Protein AF-A0A0U1LX55-F1 (afdb_monomer_lite)

Foldseek 3Di:
DDPPPPLVVQLLQFFDWKKKKAFADDDDPDDPDDDPDDDAAAEAEFFDQLACQVDDLVAAAADPVRRSRDGAQDFWSSRPHDAGAQEPDCVLPVPPRYYRVVSVVVCVVRPVVCDPSGNDDSNRYMYMHRHDRCRLVSCCVPPPDDDDPVVSSVSSVVSNVVVRVVVVVVQVVVCVVRVSMDMFMGRRVVVVVVCQVPVVVLQEPHNRDEDCRLDHHQHPDSNHGRNSSVVVSVVVCVVRCVVVPD

Structure (mmCIF, N/CA/C/O backbone):
data_AF-A0A0U1LX55-F1
#
_entry.id   AF-A0A0U1LX55-F1
#
loop_
_atom_site.group_PDB
_atom_site.id
_atom_site.type_symbol
_atom_site.label_atom_id
_atom_site.label_alt_id
_atom_site.label_comp_id
_atom_site.label_asym_id
_atom_site.label_entity_id
_atom_site.label_seq_id
_atom_site.pdbx_PDB_ins_code
_atom_site.Cartn_x
_atom_site.Cartn_y
_atom_site.Cartn_z
_atom_site.occupancy
_atom_site.B_iso_or_equiv
_atom_site.auth_seq_id
_atom_site.auth_comp_id
_atom_site.auth_asym_id
_atom_site.auth_atom_id
_atom_site.pdbx_PDB_model_num
ATOM 1 N N . MET A 1 1 ? 27.555 9.678 -21.414 1.00 31.17 1 MET A N 1
ATOM 2 C CA . MET A 1 1 ? 26.548 9.451 -20.356 1.00 31.17 1 MET A CA 1
ATOM 3 C C . MET A 1 1 ? 25.188 9.852 -20.904 1.00 31.17 1 MET A C 1
ATOM 5 O O . MET A 1 1 ? 25.007 11.011 -21.240 1.00 31.17 1 MET A O 1
ATOM 9 N N . SER A 1 2 ? 24.295 8.885 -21.116 1.00 25.95 2 SER A N 1
ATOM 10 C CA . SER A 1 2 ? 22.974 9.080 -21.727 1.00 25.95 2 SER A CA 1
ATOM 11 C C . SER A 1 2 ? 21.904 8.857 -20.662 1.00 25.95 2 SER A C 1
ATOM 13 O O . SER A 1 2 ? 21.930 7.836 -19.982 1.00 25.95 2 SER A O 1
ATOM 15 N N . TYR A 1 3 ? 20.953 9.784 -20.549 1.00 25.69 3 TYR A N 1
ATOM 16 C CA . TYR A 1 3 ? 19.801 9.765 -19.633 1.00 25.69 3 TYR A CA 1
ATOM 17 C C . TYR A 1 3 ? 18.859 8.547 -19.792 1.00 25.69 3 TYR A C 1
ATOM 19 O O . TYR A 1 3 ? 17.853 8.449 -19.099 1.00 25.69 3 TYR A O 1
ATOM 27 N N . ARG A 1 4 ? 19.172 7.599 -20.688 1.00 29.08 4 ARG A N 1
ATOM 28 C CA . ARG A 1 4 ? 18.386 6.379 -20.928 1.00 29.08 4 ARG A CA 1
ATOM 29 C C . ARG A 1 4 ? 18.658 5.245 -19.930 1.00 29.08 4 ARG A C 1
ATOM 31 O O . ARG A 1 4 ? 17.875 4.308 -19.891 1.00 29.08 4 ARG A O 1
ATOM 38 N N . SER A 1 5 ? 19.717 5.322 -19.122 1.00 30.78 5 SER A N 1
ATOM 39 C CA . SER A 1 5 ? 20.137 4.214 -18.241 1.00 30.78 5 SER A CA 1
ATOM 40 C C . SER A 1 5 ? 19.597 4.284 -16.808 1.00 30.78 5 SER A C 1
ATOM 42 O O . SER A 1 5 ? 19.664 3.293 -16.093 1.00 30.78 5 SER A O 1
ATOM 44 N N . ALA A 1 6 ? 19.081 5.437 -16.369 1.00 32.88 6 ALA A N 1
ATOM 45 C CA . ALA A 1 6 ? 18.647 5.628 -14.981 1.00 32.88 6 ALA A CA 1
ATOM 46 C C . ALA A 1 6 ? 17.200 5.164 -14.730 1.00 32.88 6 ALA A C 1
ATOM 48 O O . ALA A 1 6 ? 16.884 4.699 -13.643 1.00 32.88 6 ALA A O 1
ATOM 49 N N . VAL A 1 7 ? 16.329 5.235 -15.744 1.00 36.06 7 VAL A N 1
ATOM 50 C CA . VAL A 1 7 ? 14.894 4.918 -15.598 1.00 36.06 7 VAL A CA 1
ATOM 51 C C . VAL A 1 7 ? 14.636 3.400 -15.555 1.00 36.06 7 VAL A C 1
ATOM 53 O O . VAL A 1 7 ? 13.671 2.957 -14.942 1.00 36.06 7 VAL A O 1
ATOM 56 N N . SER A 1 8 ? 15.531 2.582 -16.122 1.00 38.59 8 SER A N 1
ATOM 57 C CA . SER A 1 8 ? 15.384 1.114 -16.157 1.00 38.59 8 SER A CA 1
ATOM 58 C C . SER A 1 8 ? 15.735 0.386 -14.858 1.00 38.59 8 SER A C 1
ATOM 60 O O . SER A 1 8 ? 15.462 -0.805 -14.761 1.00 38.59 8 SER A O 1
ATOM 62 N N . TYR A 1 9 ? 16.309 1.065 -13.864 1.00 31.89 9 TYR A N 1
ATOM 63 C CA . TYR A 1 9 ? 16.533 0.472 -12.542 1.00 31.89 9 TYR A CA 1
ATOM 64 C C . TYR A 1 9 ? 15.389 0.757 -11.576 1.00 31.89 9 TYR A C 1
ATOM 66 O O . TYR A 1 9 ? 14.989 -0.122 -10.825 1.00 31.89 9 TYR A O 1
ATOM 74 N N . THR A 1 10 ? 14.849 1.973 -11.610 1.00 35.84 10 THR A N 1
ATOM 75 C CA . THR A 1 10 ? 13.828 2.421 -10.660 1.00 35.84 10 THR A CA 1
ATOM 76 C C . THR A 1 10 ? 12.463 1.795 -10.954 1.00 35.84 10 THR A C 1
ATOM 78 O O . THR A 1 10 ? 11.746 1.436 -10.032 1.00 35.84 10 THR A O 1
ATOM 81 N N . ALA A 1 11 ? 12.134 1.561 -12.230 1.00 30.44 11 ALA A N 1
ATOM 82 C CA . ALA A 1 11 ? 10.873 0.925 -12.620 1.00 30.44 11 ALA A CA 1
ATOM 83 C C . ALA A 1 11 ? 10.818 -0.590 -12.336 1.00 30.44 11 ALA A C 1
ATOM 85 O O . ALA A 1 11 ? 9.725 -1.141 -12.291 1.00 30.44 11 ALA A O 1
ATOM 86 N N . LEU A 1 12 ? 11.958 -1.271 -12.142 1.00 29.17 12 LEU A N 1
ATOM 87 C CA . LEU A 1 12 ? 11.982 -2.690 -11.749 1.00 29.17 12 LEU A CA 1
ATOM 88 C C . LEU A 1 12 ? 11.907 -2.881 -10.219 1.00 29.17 12 LEU A C 1
ATOM 90 O O . LEU A 1 12 ? 11.775 -4.014 -9.764 1.00 29.17 12 LEU A O 1
ATOM 94 N N . ALA A 1 13 ? 12.019 -1.794 -9.442 1.00 31.34 13 ALA A N 1
ATOM 95 C CA . ALA A 1 13 ? 12.404 -1.839 -8.031 1.00 31.34 13 ALA A CA 1
ATOM 96 C C . ALA A 1 13 ? 11.261 -1.693 -7.005 1.00 31.34 13 ALA A C 1
ATOM 98 O O . ALA A 1 13 ? 11.529 -1.522 -5.821 1.00 31.34 13 ALA A O 1
ATOM 99 N N . VAL A 1 14 ? 9.990 -1.684 -7.430 1.00 37.88 14 VAL A N 1
ATOM 100 C CA . VAL A 1 14 ? 8.933 -1.016 -6.642 1.00 37.88 14 VAL A CA 1
ATOM 101 C C . VAL A 1 14 ? 7.642 -1.824 -6.554 1.00 37.88 14 VAL A C 1
ATOM 103 O O . VAL A 1 14 ? 6.590 -1.269 -6.810 1.00 37.88 14 VAL A O 1
ATOM 106 N N . PHE A 1 15 ? 7.623 -3.113 -6.203 1.00 44.28 15 PHE A N 1
ATOM 107 C CA . PHE A 1 15 ? 6.329 -3.828 -6.196 1.00 44.28 15 PHE A CA 1
ATOM 108 C C . PHE A 1 15 ? 6.191 -4.831 -5.048 1.00 44.28 15 PHE A C 1
ATOM 110 O O . PHE A 1 15 ? 6.780 -5.909 -5.090 1.00 44.28 15 PHE A O 1
ATOM 117 N N . VAL A 1 16 ? 5.365 -4.500 -4.044 1.00 43.91 16 VAL A N 1
ATOM 118 C CA . VAL A 1 16 ? 4.982 -5.436 -2.974 1.00 43.91 16 VAL A CA 1
ATOM 119 C C . VAL A 1 16 ? 3.502 -5.353 -2.602 1.00 43.91 16 VAL A C 1
ATOM 121 O O . VAL A 1 16 ? 2.879 -4.288 -2.656 1.00 43.91 16 VAL A O 1
ATOM 124 N N . ALA A 1 17 ? 2.967 -6.536 -2.278 1.00 43.34 17 ALA A N 1
ATOM 125 C CA . ALA A 1 17 ? 1.587 -6.853 -1.943 1.00 43.34 17 ALA A CA 1
ATOM 126 C C . ALA A 1 17 ? 1.057 -6.116 -0.701 1.00 43.34 17 ALA A C 1
ATOM 128 O O . ALA A 1 17 ? 1.791 -5.796 0.234 1.00 43.34 17 ALA A O 1
ATOM 129 N N . SER A 1 18 ? -0.257 -5.912 -0.682 1.00 47.19 18 SER A N 1
ATOM 130 C CA . SER A 1 18 ? -0.963 -5.198 0.384 1.00 47.19 18 SER A CA 1
ATOM 131 C C . SER A 1 18 ? -1.797 -6.176 1.202 1.00 47.19 18 SER A C 1
ATOM 133 O O . SER A 1 18 ? -2.485 -7.032 0.639 1.00 47.19 18 SER A O 1
ATOM 135 N N . ILE A 1 19 ? -1.778 -6.045 2.528 1.00 42.53 19 ILE A N 1
ATOM 136 C CA . ILE A 1 19 ? -2.615 -6.840 3.436 1.00 42.53 19 ILE A CA 1
ATOM 137 C C . ILE A 1 19 ? -3.804 -5.997 3.879 1.00 42.53 19 ILE A C 1
ATOM 139 O O . ILE A 1 19 ? -3.639 -4.852 4.293 1.00 42.53 19 ILE A O 1
ATOM 143 N N . LEU A 1 20 ? -4.998 -6.578 3.857 1.00 43.38 20 LEU A N 1
ATOM 144 C CA . LEU A 1 20 ? -6.215 -5.970 4.379 1.00 43.38 20 LEU A CA 1
ATOM 145 C C . LEU A 1 20 ? -6.818 -6.860 5.469 1.00 43.38 20 LEU A C 1
ATOM 147 O O . LEU A 1 20 ? -6.968 -8.068 5.285 1.00 43.38 20 LEU A O 1
ATOM 151 N N . LEU A 1 21 ? -7.160 -6.256 6.606 1.00 39.84 21 LEU A N 1
ATOM 152 C CA . LEU A 1 21 ? -7.744 -6.905 7.777 1.00 39.84 21 LEU A CA 1
ATOM 153 C C . LEU A 1 21 ? -9.142 -6.333 8.054 1.00 39.84 21 LEU A C 1
ATOM 155 O O . LEU A 1 21 ? -9.323 -5.117 8.143 1.00 39.84 21 LEU A O 1
ATOM 159 N N . TRP A 1 22 ? -10.113 -7.210 8.279 1.00 37.88 22 TRP A N 1
ATOM 160 C CA . TRP A 1 22 ? -11.436 -6.900 8.827 1.00 37.88 22 TRP A CA 1
ATOM 161 C C . TRP A 1 22 ? -11.686 -7.791 10.042 1.00 37.88 22 TRP A C 1
ATOM 163 O O . TRP A 1 22 ? -11.386 -8.977 9.996 1.00 37.88 22 TRP A O 1
ATOM 173 N N . ILE A 1 23 ? -12.203 -7.257 11.147 1.00 44.12 23 ILE A N 1
ATOM 174 C CA . ILE A 1 23 ? -12.325 -7.997 12.416 1.00 44.12 23 ILE A CA 1
ATOM 175 C C . ILE A 1 23 ? -13.801 -8.382 12.617 1.00 44.12 23 ILE A C 1
ATOM 177 O O . ILE A 1 23 ? -14.681 -7.548 12.458 1.00 44.12 23 ILE A O 1
ATOM 181 N N . ARG A 1 24 ? -14.128 -9.638 12.943 1.00 47.56 24 ARG A N 1
ATOM 182 C CA . ARG A 1 24 ? -15.517 -10.110 13.107 1.00 47.56 24 ARG A CA 1
ATOM 183 C C . ARG A 1 24 ? -15.715 -10.833 14.441 1.00 47.56 24 ARG A C 1
ATOM 185 O O . ARG A 1 24 ? -15.001 -11.775 14.756 1.00 47.56 24 ARG A O 1
ATOM 192 N N . ASN A 1 25 ? -16.745 -10.446 15.198 1.00 50.81 25 ASN A N 1
ATOM 193 C CA . ASN A 1 25 ? -17.126 -11.123 16.441 1.00 50.81 25 ASN A CA 1
ATOM 194 C C . ASN A 1 25 ? -18.110 -12.297 16.235 1.00 50.81 25 ASN A C 1
ATOM 196 O O . ASN A 1 25 ? -18.875 -12.347 15.274 1.00 50.81 25 ASN A O 1
ATOM 200 N N . TYR A 1 26 ? -18.034 -13.218 17.199 1.00 36.84 26 TYR A N 1
ATOM 201 C CA . TYR A 1 26 ? -18.515 -14.603 17.311 1.00 36.84 26 TYR A CA 1
ATOM 202 C C . TYR A 1 26 ? -19.931 -15.009 16.844 1.00 36.84 26 TYR A C 1
ATOM 204 O O . TYR A 1 26 ? -20.897 -14.250 16.840 1.00 36.84 26 TYR A O 1
ATOM 212 N N . SER A 1 27 ? -20.024 -16.318 16.571 1.00 43.88 27 SER A N 1
ATOM 213 C CA . SER A 1 27 ? -21.195 -17.137 16.244 1.00 43.88 27 SER A CA 1
ATOM 214 C C . SER A 1 27 ? -22.383 -16.972 17.205 1.00 43.88 27 SER A C 1
ATOM 216 O O . SER A 1 27 ? -22.317 -17.369 18.368 1.00 43.88 27 SER A O 1
ATOM 218 N N . LEU A 1 28 ? -23.518 -16.513 16.673 1.00 42.12 28 LEU A N 1
ATOM 219 C CA . LEU A 1 28 ? -24.852 -16.705 17.252 1.00 42.12 28 LEU A CA 1
ATOM 220 C C . LEU A 1 28 ? -25.681 -17.628 16.340 1.00 42.12 28 LEU A C 1
ATOM 222 O O . LEU A 1 28 ? -25.461 -17.635 15.125 1.00 42.12 28 LEU A O 1
ATOM 226 N N . PRO A 1 29 ? -26.616 -18.427 16.893 1.00 42.28 29 PRO A N 1
ATOM 227 C CA . PRO A 1 29 ? -27.458 -19.314 16.097 1.00 42.28 29 PRO A CA 1
ATOM 228 C C . PRO A 1 29 ? -28.293 -18.489 15.115 1.00 42.28 29 PRO A C 1
ATOM 230 O O . PRO A 1 29 ? -28.717 -17.382 15.442 1.00 42.28 29 PRO A O 1
ATOM 233 N N . ALA A 1 30 ? -28.482 -19.041 13.914 1.00 46.69 30 ALA A N 1
ATOM 234 C CA . ALA A 1 30 ? -29.044 -18.398 12.729 1.00 46.69 30 ALA A CA 1
ATOM 235 C C . ALA A 1 30 ? -30.197 -17.421 13.029 1.00 46.69 30 ALA A C 1
ATOM 237 O O . ALA A 1 30 ? -31.368 -17.793 13.079 1.00 46.69 30 ALA A O 1
ATOM 238 N N . LEU A 1 31 ? -29.848 -16.145 13.166 1.00 36.16 31 LEU A N 1
ATOM 239 C CA . LEU A 1 31 ? -30.757 -15.028 13.000 1.00 36.16 31 LEU A CA 1
ATOM 240 C C . LEU A 1 31 ? -30.471 -14.449 11.620 1.00 36.16 31 LEU A C 1
ATOM 242 O O . LEU A 1 31 ? -29.332 -14.130 11.285 1.00 36.16 31 LEU A O 1
ATOM 246 N N . SER A 1 32 ? -31.518 -14.355 10.807 1.00 45.44 32 SER A N 1
ATOM 247 C CA . SER A 1 32 ? -31.512 -13.621 9.547 1.00 45.44 32 SER A CA 1
ATOM 248 C C . SER A 1 32 ? -31.181 -12.154 9.835 1.00 45.44 32 SER A C 1
ATOM 250 O O . SER A 1 32 ? -32.073 -11.354 10.116 1.00 45.44 32 SER A O 1
ATOM 252 N N . ILE A 1 33 ? -29.897 -11.801 9.784 1.00 38.22 33 ILE A N 1
ATOM 253 C CA . ILE A 1 33 ? -29.440 -10.416 9.856 1.00 38.22 33 ILE A CA 1
ATOM 254 C C . ILE A 1 33 ? -29.544 -9.850 8.441 1.00 38.22 33 ILE A C 1
ATOM 256 O O . ILE A 1 33 ? -28.731 -10.148 7.567 1.00 38.22 33 ILE A O 1
ATOM 260 N N . SER A 1 34 ? -30.572 -9.036 8.208 1.00 39.75 34 SER A N 1
ATOM 261 C CA . SER A 1 34 ? -30.583 -8.107 7.081 1.00 39.75 34 SER A CA 1
ATOM 262 C C . SER A 1 34 ? -29.312 -7.256 7.136 1.00 39.75 34 SER A C 1
ATOM 264 O O . SER A 1 34 ? -29.000 -6.716 8.199 1.00 39.75 34 SER A O 1
ATOM 266 N N . LYS A 1 35 ? -28.598 -7.141 6.006 1.00 39.19 35 LYS A N 1
ATOM 267 C CA . LYS A 1 35 ? -27.426 -6.267 5.814 1.00 39.19 35 LYS A CA 1
ATOM 268 C C . LYS A 1 35 ? -27.678 -4.935 6.547 1.00 39.19 35 LYS A C 1
ATOM 270 O O . LYS A 1 35 ? -28.680 -4.291 6.224 1.00 39.19 35 LYS A O 1
ATOM 275 N N . PRO A 1 36 ? -26.874 -4.541 7.555 1.00 39.97 36 PRO A N 1
ATOM 276 C CA . PRO A 1 36 ? -27.128 -3.298 8.268 1.00 39.97 36 PRO A CA 1
ATOM 277 C C . PRO A 1 36 ? -27.116 -2.154 7.257 1.00 39.97 36 PRO A C 1
ATOM 279 O O . PRO A 1 36 ? -26.256 -2.116 6.375 1.00 39.97 36 PRO A O 1
ATOM 282 N N . ALA A 1 37 ? -28.077 -1.239 7.364 1.00 44.62 37 ALA A N 1
ATOM 283 C CA . ALA A 1 37 ? -28.028 0.016 6.633 1.00 44.62 37 ALA A CA 1
ATOM 284 C C . ALA A 1 37 ? -26.700 0.718 6.970 1.00 44.62 37 ALA A C 1
ATOM 286 O O . ALA A 1 37 ? -26.494 1.095 8.117 1.00 44.62 37 ALA A O 1
ATOM 287 N N . GLN A 1 38 ? -25.803 0.791 5.980 1.00 54.94 38 GLN A N 1
ATOM 288 C CA . GLN A 1 38 ? -24.568 1.585 5.891 1.00 54.94 38 GLN A CA 1
ATOM 289 C C . GLN A 1 38 ? -24.099 2.220 7.221 1.00 54.94 38 GLN A C 1
ATOM 291 O O . GLN A 1 38 ? -24.229 3.424 7.440 1.00 54.94 38 GLN A O 1
ATOM 296 N N . SER A 1 39 ? -23.562 1.408 8.137 1.00 63.56 39 SER A N 1
ATOM 297 C CA . SER A 1 39 ? -22.867 1.925 9.316 1.00 63.56 39 SER A CA 1
ATOM 298 C C . SER A 1 39 ? -21.595 2.652 8.872 1.00 63.56 39 SER A C 1
ATOM 300 O O . SER A 1 39 ? -20.955 2.274 7.890 1.00 63.56 39 SER A O 1
ATOM 302 N N . ARG A 1 40 ? -21.223 3.726 9.581 1.00 77.56 40 ARG A N 1
ATOM 303 C CA . ARG A 1 40 ? -19.947 4.419 9.353 1.00 77.56 40 ARG A CA 1
ATOM 304 C C . ARG A 1 40 ? -18.808 3.406 9.509 1.00 77.56 40 ARG A C 1
ATOM 306 O O . ARG A 1 40 ? -18.683 2.821 10.583 1.00 77.56 40 ARG A O 1
ATOM 313 N N . MET A 1 41 ? -18.014 3.230 8.455 1.00 81.06 41 MET A N 1
ATOM 314 C CA . MET A 1 41 ? -16.783 2.442 8.472 1.00 81.06 41 MET A CA 1
ATOM 315 C C . MET A 1 41 ? -15.605 3.311 8.907 1.00 81.06 41 MET A C 1
ATOM 317 O O . MET A 1 41 ? -15.480 4.457 8.473 1.00 81.06 41 MET A O 1
ATOM 321 N N . TYR A 1 42 ? -14.737 2.744 9.733 1.00 85.31 42 TYR A N 1
ATOM 322 C CA . TYR A 1 42 ? -13.463 3.317 10.142 1.00 85.31 42 TYR A CA 1
ATOM 323 C C . TYR A 1 42 ? -12.348 2.554 9.441 1.00 85.31 42 TYR A C 1
ATOM 325 O O . TYR A 1 42 ? -12.206 1.349 9.632 1.00 85.31 42 TYR A O 1
ATOM 333 N N . TRP A 1 43 ? -11.576 3.247 8.611 1.00 85.06 43 TRP A N 1
ATOM 334 C CA . TRP A 1 43 ? -10.449 2.660 7.900 1.00 85.06 43 TRP A CA 1
ATOM 335 C C . TRP A 1 43 ? -9.143 3.228 8.451 1.00 85.06 43 TRP A C 1
ATOM 337 O O . TRP A 1 43 ? -8.911 4.432 8.393 1.00 85.06 43 TRP A O 1
ATOM 347 N N . PHE A 1 44 ? -8.305 2.346 8.990 1.00 84.62 44 PHE A N 1
ATOM 348 C CA . PHE A 1 44 ? -6.945 2.644 9.423 1.00 84.62 44 PHE A CA 1
ATOM 349 C C . PHE A 1 44 ? -5.959 2.133 8.370 1.00 84.62 44 PHE A C 1
ATOM 351 O O . PHE A 1 44 ? -5.873 0.927 8.136 1.00 84.62 44 PHE A O 1
ATOM 358 N N . ALA A 1 45 ? -5.239 3.036 7.713 1.00 83.25 45 ALA A N 1
ATOM 359 C CA . ALA A 1 45 ? -4.225 2.684 6.727 1.00 83.25 45 ALA A CA 1
ATOM 360 C C . ALA A 1 45 ? -2.818 2.847 7.311 1.00 83.25 45 ALA A C 1
ATOM 362 O O . ALA A 1 45 ? -2.535 3.827 7.996 1.00 83.25 45 ALA A O 1
ATOM 363 N N . PHE A 1 46 ? -1.964 1.858 7.057 1.00 81.38 46 PHE A N 1
ATOM 364 C CA . PHE A 1 46 ? -0.588 1.780 7.526 1.00 81.38 46 PHE A CA 1
ATOM 365 C C . PHE A 1 46 ? 0.353 1.475 6.365 1.00 81.38 46 PHE A C 1
ATOM 367 O O . PHE A 1 46 ? 0.012 0.724 5.447 1.00 81.38 46 PHE A O 1
ATOM 374 N N . GLY A 1 47 ? 1.563 2.011 6.452 1.00 76.75 47 GLY A N 1
ATOM 375 C CA . GLY A 1 47 ? 2.659 1.767 5.528 1.00 76.75 47 GLY A CA 1
ATOM 376 C C . GLY A 1 47 ? 2.477 2.393 4.147 1.00 76.75 47 GLY A C 1
ATOM 377 O O . GLY A 1 47 ? 3.333 2.237 3.290 1.00 76.75 47 GLY A O 1
ATOM 378 N N . ASP A 1 48 ? 1.410 3.141 3.885 1.00 68.69 48 ASP A N 1
ATOM 379 C CA . ASP A 1 48 ? 1.287 3.800 2.594 1.00 68.69 48 ASP A CA 1
ATOM 380 C C . ASP A 1 48 ? 2.232 5.018 2.505 1.00 68.69 48 ASP A C 1
ATOM 382 O O . ASP A 1 48 ? 2.281 5.863 3.393 1.00 68.69 48 ASP A O 1
ATOM 386 N N . SER A 1 49 ? 3.051 5.076 1.450 1.00 65.75 49 SER A N 1
ATOM 387 C CA . SER A 1 49 ? 3.908 6.234 1.123 1.00 65.75 49 SER A CA 1
ATOM 388 C C . SER A 1 49 ? 3.393 7.012 -0.087 1.00 65.75 49 SER A C 1
ATOM 390 O O . SER A 1 49 ? 3.727 8.179 -0.294 1.00 65.75 49 SER A O 1
ATOM 392 N N . TYR A 1 50 ? 2.549 6.358 -0.886 1.00 60.62 50 TYR A N 1
ATOM 393 C CA . TYR A 1 50 ? 1.868 6.951 -2.027 1.00 60.62 50 TYR A CA 1
ATOM 394 C C . TYR A 1 50 ? 0.787 7.920 -1.573 1.00 60.62 50 TYR A C 1
ATOM 396 O O . TYR A 1 50 ? 0.563 8.919 -2.266 1.00 60.62 50 TYR A O 1
ATOM 404 N N . SER A 1 51 ? 0.138 7.616 -0.437 1.00 56.38 51 SER A N 1
ATOM 405 C CA . SER A 1 51 ? -1.073 8.274 0.042 1.00 56.38 51 SER A CA 1
ATOM 406 C C . SER A 1 51 ? -1.020 9.001 1.376 1.00 56.38 51 SER A C 1
ATOM 408 O O . SER A 1 51 ? -2.035 9.557 1.806 1.00 56.38 51 SER A O 1
ATOM 410 N N . ALA A 1 52 ? 0.163 9.071 1.980 1.00 58.66 52 ALA A N 1
ATOM 411 C CA . ALA A 1 52 ? 0.348 9.719 3.258 1.00 58.66 52 ALA A CA 1
ATOM 412 C C . ALA A 1 52 ? 0.215 11.236 3.100 1.00 58.66 52 ALA A C 1
ATOM 414 O O . ALA A 1 52 ? 1.130 11.924 2.651 1.00 58.66 52 ALA A O 1
ATOM 415 N N . THR A 1 53 ? -0.918 11.771 3.550 1.00 63.50 53 THR A N 1
ATOM 416 C CA . THR A 1 53 ? -1.165 13.215 3.607 1.00 63.50 53 THR A CA 1
ATOM 417 C C . THR A 1 53 ? -0.502 13.880 4.816 1.00 63.50 53 THR A C 1
ATOM 419 O O . THR A 1 53 ? -0.679 15.071 5.020 1.00 63.50 53 THR A O 1
ATOM 422 N N . GLY A 1 54 ? 0.259 13.155 5.645 1.00 72.00 54 GLY A N 1
ATOM 423 C CA . GLY A 1 54 ? 0.804 13.706 6.892 1.00 72.00 54 GLY A CA 1
ATOM 424 C C . GLY A 1 54 ? -0.291 14.011 7.912 1.00 72.00 54 GLY A C 1
ATOM 425 O O . GLY A 1 54 ? -0.329 15.100 8.479 1.00 72.00 54 GLY A O 1
ATOM 426 N N . PHE A 1 55 ? -1.206 13.058 8.093 1.00 80.38 55 PHE A N 1
ATOM 427 C CA . PHE A 1 55 ? -2.303 13.153 9.047 1.00 80.38 55 PHE A CA 1
ATOM 428 C C . PHE A 1 55 ? -1.797 13.434 10.472 1.00 80.38 55 PHE A C 1
ATOM 430 O O . PHE A 1 55 ? -0.989 12.688 11.026 1.00 80.38 55 PHE A O 1
ATOM 437 N N . ASP A 1 56 ? -2.313 14.500 11.077 1.00 84.94 56 ASP A N 1
ATOM 438 C CA . ASP A 1 56 ? -2.052 14.917 12.450 1.00 84.94 56 ASP A CA 1
ATOM 439 C C . ASP A 1 56 ? -3.198 14.459 13.363 1.00 84.94 56 ASP A C 1
ATOM 441 O O . ASP A 1 56 ? -4.329 14.952 13.288 1.00 84.94 56 ASP A O 1
ATOM 445 N N . VAL A 1 57 ? -2.894 13.530 14.271 1.00 87.38 57 VAL A N 1
ATOM 446 C CA . VAL A 1 57 ? -3.857 12.969 15.234 1.00 87.38 57 VAL A CA 1
ATOM 447 C C . VAL A 1 57 ? -4.459 14.016 16.179 1.00 87.38 57 VAL A C 1
ATOM 449 O O . VAL A 1 57 ? -5.529 13.779 16.735 1.00 87.38 57 VAL A O 1
ATOM 452 N N . SER A 1 58 ? -3.808 15.170 16.353 1.00 90.19 58 SER A N 1
ATOM 453 C CA . SER A 1 58 ? -4.270 16.268 17.211 1.00 90.19 58 SER A CA 1
ATOM 454 C C . SER A 1 58 ? -5.155 17.294 16.489 1.00 90.19 58 SER A C 1
ATOM 456 O O . SER A 1 58 ? -5.728 18.178 17.129 1.00 90.19 58 SER A O 1
ATOM 458 N N . SER A 1 59 ? -5.297 17.171 15.166 1.00 91.44 59 SER A N 1
ATOM 459 C CA . SER A 1 59 ? -6.031 18.111 14.315 1.00 91.44 59 SER A CA 1
ATOM 460 C C . SER A 1 59 ? -7.417 17.573 13.915 1.00 91.44 59 SER A C 1
ATOM 462 O O . SER A 1 59 ? -7.962 16.655 14.536 1.00 91.44 59 SER A O 1
ATOM 464 N N . THR A 1 60 ? -8.037 18.176 12.893 1.00 92.38 60 THR A N 1
ATOM 465 C CA . THR A 1 60 ? -9.391 17.838 12.417 1.00 92.38 60 THR A CA 1
ATOM 466 C C . THR A 1 60 ? -9.493 16.353 12.077 1.00 92.38 60 THR A C 1
ATOM 468 O O . THR A 1 60 ? -8.757 15.852 11.235 1.00 92.38 60 THR A O 1
ATOM 471 N N . GLN A 1 61 ? -10.420 15.647 12.718 1.00 90.38 61 GLN A N 1
ATOM 472 C CA . GLN A 1 61 ? -10.572 14.201 12.560 1.00 90.38 61 GLN A CA 1
ATOM 473 C C . GLN A 1 61 ? -11.443 13.840 11.341 1.00 90.38 61 GLN A C 1
ATOM 475 O O . GLN A 1 61 ? -12.300 14.642 10.947 1.00 90.38 61 GLN A O 1
ATOM 480 N N . PRO A 1 62 ? -11.265 12.641 10.751 1.00 88.75 62 PRO A N 1
ATOM 481 C CA . PRO A 1 62 ? -12.111 12.136 9.675 1.00 88.75 62 PRO A CA 1
ATOM 482 C C . PRO A 1 62 ? -13.606 12.162 10.005 1.00 88.75 62 PRO A C 1
ATOM 484 O O . PRO A 1 62 ? -14.041 11.842 11.112 1.00 88.75 62 PRO A O 1
ATOM 487 N N . SER A 1 63 ? -14.422 12.507 9.013 1.00 85.75 63 SER A N 1
ATOM 488 C CA . SER A 1 63 ? -15.884 12.519 9.111 1.00 85.75 63 SER A CA 1
ATOM 489 C C . SER A 1 63 ? -16.530 12.193 7.764 1.00 85.75 63 SER A C 1
ATOM 491 O O . SER A 1 63 ? -15.877 12.222 6.729 1.00 85.75 63 SER A O 1
ATOM 493 N N . ALA A 1 64 ? -17.839 11.928 7.744 1.00 81.56 64 ALA A N 1
ATOM 494 C CA . ALA A 1 64 ? -18.544 11.613 6.497 1.00 81.56 64 ALA A CA 1
ATOM 495 C C . ALA A 1 64 ? -18.476 12.746 5.449 1.00 81.56 64 ALA A C 1
ATOM 497 O O . ALA A 1 64 ? -18.437 12.472 4.255 1.00 81.56 64 ALA A O 1
ATOM 498 N N . SER A 1 65 ? -18.442 14.010 5.885 1.00 85.81 65 SER A N 1
ATOM 499 C CA . SER A 1 65 ? -18.306 15.184 5.009 1.00 85.81 65 SER A CA 1
ATOM 500 C C . SER A 1 65 ? -16.855 15.584 4.737 1.00 85.81 65 SER A C 1
ATOM 502 O O . SER A 1 65 ? -16.604 16.400 3.856 1.00 85.81 65 SER A O 1
ATOM 504 N N . ASN A 1 66 ? -15.906 15.046 5.503 1.00 84.62 66 ASN A N 1
ATOM 505 C CA . ASN A 1 66 ? -14.476 15.274 5.338 1.00 84.62 66 ASN A CA 1
ATOM 506 C C . ASN A 1 66 ? -13.715 13.976 5.666 1.00 84.62 66 ASN A C 1
ATOM 508 O O . ASN A 1 66 ? -13.196 13.844 6.780 1.00 84.62 66 ASN A O 1
ATOM 512 N N . PRO A 1 67 ? -13.693 12.996 4.739 1.00 81.69 67 PRO A N 1
ATOM 513 C CA . PRO A 1 67 ? -13.169 11.656 5.013 1.00 81.69 67 PRO A CA 1
ATOM 514 C C . PRO A 1 67 ? -11.685 11.616 5.381 1.00 81.69 67 PRO A C 1
ATOM 516 O O . PRO A 1 67 ? -11.266 10.696 6.068 1.00 81.69 67 PRO A O 1
ATOM 519 N N . MET A 1 68 ? -10.906 12.619 4.971 1.00 81.12 68 MET A N 1
ATOM 520 C CA . MET A 1 68 ? -9.478 12.712 5.298 1.00 81.12 68 MET A CA 1
ATOM 521 C C . MET A 1 68 ? -9.217 13.452 6.618 1.00 81.12 68 MET A C 1
ATOM 523 O O . MET A 1 68 ? -8.145 13.323 7.198 1.00 81.12 68 MET A O 1
ATOM 527 N N . GLY A 1 69 ? -10.192 14.212 7.128 1.00 87.38 69 GLY A N 1
ATOM 528 C CA . GLY A 1 69 ? -10.041 14.994 8.354 1.00 87.38 69 GLY A CA 1
ATOM 529 C C . GLY A 1 69 ? -9.104 16.186 8.167 1.00 87.38 69 GLY A C 1
ATOM 530 O O . GLY A 1 69 ? -9.545 17.280 7.815 1.00 87.38 69 GLY A O 1
ATOM 531 N N . ASN A 1 70 ? -7.814 15.994 8.411 1.00 85.94 70 ASN A N 1
ATOM 532 C CA . ASN A 1 70 ? -6.805 17.023 8.211 1.00 85.94 70 ASN A CA 1
ATOM 533 C C . ASN A 1 70 ? -5.808 16.603 7.135 1.00 85.94 70 ASN A C 1
ATOM 535 O O . ASN A 1 70 ? -5.551 15.425 6.909 1.00 85.94 70 ASN A O 1
ATOM 539 N N . THR A 1 71 ? -5.308 17.633 6.461 1.00 76.06 71 THR A N 1
ATOM 540 C CA . THR A 1 71 ? -4.469 17.571 5.268 1.00 76.06 71 THR A CA 1
ATOM 541 C C . THR A 1 71 ? -5.146 16.901 4.072 1.00 76.06 71 THR A C 1
ATOM 543 O O . THR A 1 71 ? -5.394 15.698 4.024 1.00 76.06 71 THR A O 1
ATOM 546 N N . SER A 1 72 ? -5.472 17.714 3.066 1.00 69.25 72 SER A N 1
ATOM 547 C CA . SER A 1 72 ? -6.042 17.213 1.817 1.00 69.25 72 SER A CA 1
ATOM 548 C C . SER A 1 72 ? -4.991 16.458 0.997 1.00 69.25 72 SER A C 1
ATOM 550 O O . SER A 1 72 ? -3.828 16.867 0.987 1.00 69.25 72 SER A O 1
ATOM 552 N N . PRO A 1 73 ? -5.393 15.415 0.252 1.00 66.25 73 PRO A N 1
ATOM 553 C CA . PRO A 1 73 ? -4.566 14.824 -0.791 1.00 66.25 73 PRO A CA 1
ATOM 554 C C . PRO A 1 73 ? -4.022 15.899 -1.743 1.00 66.25 73 PRO A C 1
ATOM 556 O O . PRO A 1 73 ? -4.780 16.739 -2.231 1.00 66.25 73 PRO A O 1
ATOM 559 N N . GLY A 1 74 ? -2.709 15.899 -1.990 1.00 60.03 74 GLY A N 1
ATOM 560 C CA . GLY A 1 74 ? -2.075 16.796 -2.963 1.00 60.03 74 GLY A CA 1
ATOM 561 C C . GLY A 1 74 ? -2.364 16.411 -4.423 1.00 60.03 74 GLY A C 1
ATOM 562 O O . GLY A 1 74 ? -2.964 15.374 -4.706 1.00 60.03 74 GLY A O 1
ATOM 563 N N . LEU A 1 75 ? -1.898 17.239 -5.369 1.00 51.97 75 LEU A N 1
ATOM 564 C CA . LEU A 1 75 ? -1.844 16.884 -6.796 1.00 51.97 75 LEU A CA 1
ATOM 565 C C . LEU A 1 75 ? -0.731 15.845 -7.039 1.00 51.97 75 LEU A C 1
ATOM 567 O O . LEU A 1 75 ? 0.347 15.971 -6.462 1.00 51.97 75 LEU A O 1
ATOM 571 N N . GLY A 1 76 ? -0.962 14.863 -7.919 1.00 59.81 76 GLY A N 1
ATOM 572 C CA . GLY A 1 76 ? 0.039 13.853 -8.297 1.00 59.81 76 GLY A CA 1
ATOM 573 C C . GLY A 1 76 ? -0.460 12.421 -8.182 1.00 59.81 76 GLY A C 1
ATOM 574 O O . GLY A 1 76 ? -1.551 12.125 -8.674 1.00 59.81 76 GLY A O 1
ATOM 575 N N . THR A 1 77 ? 0.290 11.535 -7.507 1.00 51.66 77 THR A N 1
ATOM 576 C CA . THR A 1 77 ? -0.368 10.439 -6.770 1.00 51.66 77 THR A CA 1
ATOM 577 C C . THR A 1 77 ? -1.445 11.153 -5.949 1.00 51.66 77 THR A C 1
ATOM 579 O O . THR A 1 77 ? -1.094 12.071 -5.209 1.00 51.66 77 THR A O 1
ATOM 582 N N . GLN A 1 78 ? -2.744 10.932 -6.201 1.00 45.66 78 GLN A N 1
ATOM 583 C CA . GLN A 1 78 ? -3.840 11.768 -5.652 1.00 45.66 78 GLN A CA 1
ATOM 584 C C . GLN A 1 78 ? -4.078 11.489 -4.166 1.00 45.66 78 GLN A C 1
ATOM 586 O O . GLN A 1 78 ? -5.153 11.115 -3.706 1.00 45.66 78 GLN A O 1
ATOM 591 N N . SER A 1 79 ? -2.993 11.632 -3.432 1.00 44.12 79 SER A N 1
ATOM 592 C CA . SER A 1 79 ? -2.758 11.172 -2.094 1.00 44.12 79 SER A CA 1
ATOM 593 C C . SER A 1 79 ? -1.436 11.748 -1.522 1.00 44.12 79 SER A C 1
ATOM 595 O O . SER A 1 79 ? -1.123 11.521 -0.365 1.00 44.12 79 SER A O 1
ATOM 597 N N . GLY A 1 80 ? -0.726 12.623 -2.256 1.00 37.69 80 GLY A N 1
ATOM 598 C CA . GLY A 1 80 ? 0.209 13.592 -1.662 1.00 37.69 80 GLY A CA 1
ATOM 599 C C . GLY A 1 80 ? 1.615 13.075 -1.342 1.00 37.69 80 GLY A C 1
ATOM 600 O O . GLY A 1 80 ? 2.141 13.384 -0.280 1.00 37.69 80 GLY A O 1
ATOM 601 N N . GLY A 1 81 ? 2.251 12.330 -2.250 1.00 40.81 81 GLY A N 1
ATOM 602 C CA . GLY A 1 81 ? 3.579 11.754 -2.004 1.00 40.81 81 GLY A CA 1
ATOM 603 C C . GLY A 1 81 ? 4.670 12.771 -1.620 1.00 40.81 81 GLY A C 1
ATOM 604 O O . GLY A 1 81 ? 5.181 13.485 -2.479 1.00 40.81 81 GLY A O 1
ATOM 605 N N . THR A 1 82 ? 5.028 12.802 -0.333 1.00 48.38 82 THR A N 1
ATOM 606 C CA . THR A 1 82 ? 6.303 12.312 0.236 1.00 48.38 82 THR A CA 1
ATOM 607 C C . THR A 1 82 ? 6.141 12.213 1.752 1.00 48.38 82 THR A C 1
ATOM 609 O O . THR A 1 82 ? 6.330 13.219 2.430 1.00 48.38 82 THR A O 1
ATOM 612 N N . ILE A 1 83 ? 5.857 11.019 2.279 1.00 53.97 83 ILE A N 1
ATOM 613 C CA . ILE A 1 83 ? 6.215 10.601 3.645 1.00 53.97 83 ILE A CA 1
ATOM 614 C C . ILE A 1 83 ? 6.519 9.098 3.572 1.00 53.97 83 ILE A C 1
ATOM 616 O O . ILE A 1 83 ? 5.792 8.338 2.935 1.00 53.97 83 ILE A O 1
ATOM 620 N N . ALA A 1 84 ? 7.647 8.675 4.137 1.00 57.62 84 ALA A N 1
ATOM 621 C CA . ALA A 1 84 ? 8.040 7.271 4.152 1.00 57.62 84 ALA A CA 1
ATOM 622 C C . ALA A 1 84 ? 7.215 6.444 5.149 1.00 57.62 84 ALA A C 1
ATOM 624 O O . ALA A 1 84 ? 6.530 7.002 5.996 1.00 57.62 84 ALA A O 1
ATOM 625 N N . GLY A 1 85 ? 7.289 5.113 5.064 1.00 64.25 85 GLY A N 1
ATOM 626 C CA . GLY A 1 85 ? 6.582 4.253 6.018 1.00 64.25 85 GLY A CA 1
ATOM 627 C C . GLY A 1 85 ? 6.247 2.854 5.521 1.00 64.25 85 GLY A C 1
ATOM 628 O O . GLY A 1 85 ? 5.976 1.977 6.334 1.00 64.25 85 GLY A O 1
ATOM 629 N N . ALA A 1 86 ? 6.342 2.616 4.209 1.00 73.56 86 ALA A N 1
ATOM 63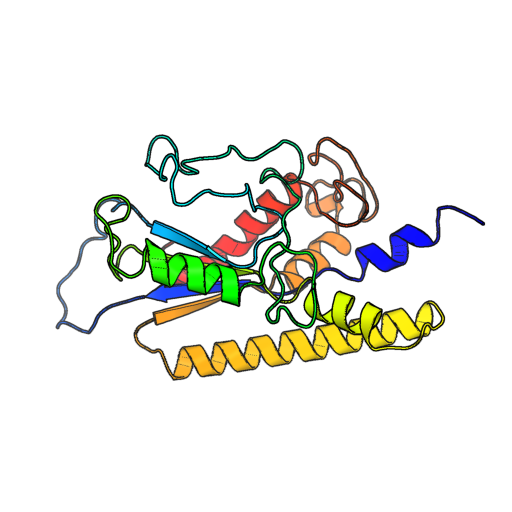0 C CA . ALA A 1 86 ? 6.172 1.302 3.580 1.00 73.56 86 ALA A CA 1
ATOM 631 C C . ALA A 1 86 ? 7.343 0.334 3.849 1.00 73.56 86 ALA A C 1
ATOM 633 O O . ALA A 1 86 ? 7.714 -0.439 2.968 1.00 73.56 86 ALA A O 1
ATOM 634 N N . THR A 1 87 ? 7.958 0.439 5.028 1.00 74.12 87 THR A N 1
ATOM 635 C CA . THR A 1 87 ? 9.004 -0.437 5.562 1.00 74.12 87 THR A CA 1
ATOM 636 C C . THR A 1 87 ? 8.503 -1.110 6.827 1.00 74.12 87 THR A C 1
ATOM 638 O O . THR A 1 87 ? 7.791 -0.488 7.620 1.00 74.12 87 THR A O 1
ATOM 641 N N . ILE A 1 88 ? 8.893 -2.365 7.047 1.00 73.62 88 ILE A N 1
ATOM 642 C CA . ILE A 1 88 ? 8.541 -3.099 8.273 1.00 73.62 88 ILE A CA 1
ATOM 643 C C . ILE A 1 88 ? 9.488 -2.794 9.442 1.00 73.62 88 ILE A C 1
ATOM 645 O O . ILE A 1 88 ? 9.129 -3.057 10.587 1.00 73.62 88 ILE A O 1
ATOM 649 N N . ASP A 1 89 ? 10.674 -2.241 9.158 1.00 69.50 89 ASP A N 1
ATOM 650 C CA . ASP A 1 89 ? 11.728 -1.987 10.144 1.00 69.50 89 ASP A CA 1
ATOM 651 C C . ASP A 1 89 ? 12.450 -0.646 9.901 1.00 69.50 89 ASP A C 1
ATOM 653 O O . ASP A 1 89 ? 13.069 -0.425 8.856 1.00 69.50 89 ASP A O 1
ATOM 657 N N . ASN A 1 90 ? 12.403 0.240 10.898 1.00 61.75 90 ASN A N 1
ATOM 658 C CA . ASN A 1 90 ? 13.127 1.515 10.966 1.00 61.75 90 ASN A CA 1
ATOM 659 C C . ASN A 1 90 ? 14.652 1.381 10.806 1.00 61.75 90 ASN A C 1
ATOM 661 O O . ASN A 1 90 ? 15.310 2.362 10.453 1.00 61.75 90 ASN A O 1
ATOM 665 N N . SER A 1 91 ? 15.234 0.208 11.076 1.00 66.50 91 SER A N 1
ATOM 666 C CA . SER A 1 91 ? 16.662 -0.039 10.849 1.00 66.50 91 SER A CA 1
ATOM 667 C C . SER A 1 91 ? 17.020 -0.067 9.358 1.00 66.50 91 SER A C 1
ATOM 669 O O . SER A 1 91 ? 18.160 0.227 8.997 1.00 66.50 91 SER A O 1
ATOM 671 N N . LEU A 1 92 ? 16.039 -0.344 8.489 1.00 65.62 92 LEU A N 1
ATOM 672 C CA . LEU A 1 92 ? 16.210 -0.315 7.041 1.00 65.62 92 LEU A CA 1
ATOM 673 C C . LEU A 1 92 ? 16.165 1.129 6.528 1.00 65.62 92 LEU A C 1
ATOM 675 O O . LEU A 1 92 ? 17.112 1.564 5.877 1.00 65.62 92 LEU A O 1
ATOM 679 N N . ALA A 1 93 ? 15.118 1.894 6.857 1.00 64.38 93 ALA A N 1
ATOM 680 C CA . ALA A 1 93 ? 14.921 3.260 6.361 1.00 64.38 93 ALA A CA 1
ATOM 681 C C . ALA A 1 93 ? 14.938 4.311 7.486 1.00 64.38 93 ALA A C 1
ATOM 683 O O . ALA A 1 93 ? 13.945 4.546 8.171 1.00 64.38 93 ALA A O 1
ATOM 684 N N . THR A 1 94 ? 16.053 5.034 7.620 1.00 64.75 94 THR A N 1
ATOM 685 C CA . THR A 1 94 ? 16.276 6.059 8.663 1.00 64.75 94 THR A CA 1
ATOM 686 C C . THR A 1 94 ? 15.802 7.461 8.265 1.00 64.75 94 THR A C 1
ATOM 688 O O . THR A 1 94 ? 16.316 8.474 8.738 1.00 64.75 94 THR A O 1
ATOM 691 N N . TRP A 1 95 ? 14.798 7.552 7.393 1.00 66.69 95 TRP A N 1
ATOM 692 C CA . TRP A 1 95 ? 14.381 8.813 6.768 1.00 66.69 95 TRP A CA 1
ATOM 693 C C . TRP A 1 95 ? 13.578 9.753 7.685 1.00 66.69 95 TRP A C 1
ATOM 695 O O . TRP A 1 95 ? 13.168 10.821 7.248 1.00 66.69 95 TRP A O 1
ATOM 705 N N . GLY A 1 96 ? 13.365 9.391 8.955 1.00 64.00 96 GLY A N 1
ATOM 706 C CA . GLY A 1 96 ? 12.767 10.274 9.964 1.00 64.00 96 GLY A CA 1
ATOM 707 C C . GLY A 1 96 ? 11.235 10.358 9.953 1.00 6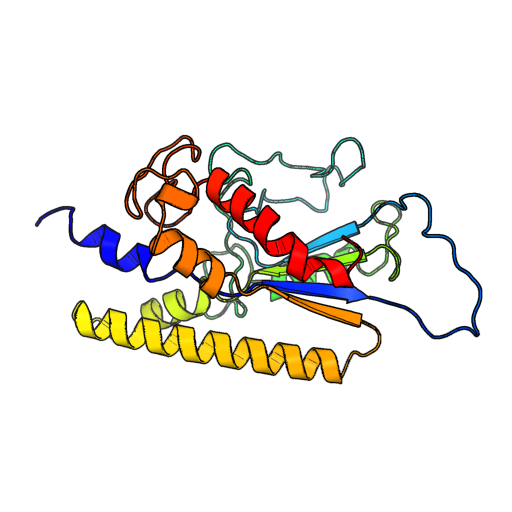4.00 96 GLY A C 1
ATOM 708 O O . GLY A 1 96 ? 10.680 11.185 10.669 1.00 64.00 96 GLY A O 1
ATOM 709 N N . PHE A 1 97 ? 10.554 9.506 9.180 1.00 65.88 97 PHE A N 1
ATOM 710 C CA . PHE A 1 97 ? 9.090 9.522 9.024 1.00 65.88 97 PHE A CA 1
ATOM 711 C C . PHE A 1 97 ? 8.353 8.371 9.735 1.00 65.88 97 PHE A C 1
ATOM 713 O O . PHE A 1 97 ? 7.126 8.344 9.731 1.00 65.88 97 PHE A O 1
ATOM 720 N N . GLY A 1 98 ? 9.091 7.468 10.391 1.00 70.75 98 GLY A N 1
ATOM 721 C CA . GLY A 1 98 ? 8.549 6.293 11.077 1.00 70.75 98 GLY A CA 1
ATOM 722 C C . GLY A 1 98 ? 8.106 5.181 10.118 1.00 70.75 98 GLY A C 1
ATOM 723 O O . GLY A 1 98 ? 7.410 5.415 9.134 1.00 70.75 98 GLY A O 1
ATOM 724 N N . ASP A 1 99 ? 8.518 3.954 10.411 1.00 77.06 99 ASP A N 1
ATOM 725 C CA . ASP A 1 99 ? 8.070 2.727 9.749 1.00 77.06 99 ASP A CA 1
ATOM 726 C C . ASP A 1 99 ? 6.604 2.374 10.066 1.00 77.06 99 ASP A C 1
ATOM 728 O O . ASP A 1 99 ? 5.929 3.019 10.879 1.00 77.06 99 ASP A O 1
ATOM 732 N N . MET A 1 100 ? 6.110 1.297 9.451 1.00 81.06 100 MET A N 1
ATOM 733 C CA . MET A 1 100 ? 4.774 0.761 9.717 1.00 81.06 100 MET A CA 1
ATOM 734 C C . MET A 1 100 ? 4.546 0.500 11.219 1.00 81.06 100 MET A C 1
ATOM 736 O O . MET A 1 100 ? 3.475 0.809 11.745 1.00 81.06 100 MET A O 1
ATOM 740 N N . THR A 1 101 ? 5.565 0.023 11.940 1.00 81.31 101 THR A N 1
ATOM 741 C CA . THR A 1 101 ? 5.501 -0.218 13.392 1.00 81.31 101 THR A CA 1
ATOM 742 C C . THR A 1 101 ? 5.260 1.073 14.183 1.00 81.31 101 THR A C 1
ATOM 744 O O . THR A 1 101 ? 4.469 1.096 15.129 1.00 81.31 101 THR A O 1
ATOM 747 N N . SER A 1 102 ? 5.876 2.179 13.774 1.00 82.69 102 SER A N 1
ATOM 748 C CA . SER A 1 102 ? 5.711 3.504 14.382 1.00 82.69 102 SER A CA 1
ATOM 749 C C . SER A 1 102 ? 4.320 4.082 14.102 1.00 82.69 102 SER A C 1
ATOM 751 O O . SER A 1 102 ? 3.692 4.684 14.982 1.00 82.69 102 SER A O 1
ATOM 753 N N . GLN A 1 103 ? 3.789 3.848 12.899 1.00 81.44 103 GLN A N 1
ATOM 754 C CA . GLN A 1 103 ? 2.409 4.205 12.557 1.00 81.44 103 GLN A CA 1
ATOM 755 C C . GLN A 1 103 ? 1.405 3.394 13.392 1.00 81.44 103 GLN A C 1
ATOM 757 O O . GLN A 1 103 ? 0.439 3.949 13.924 1.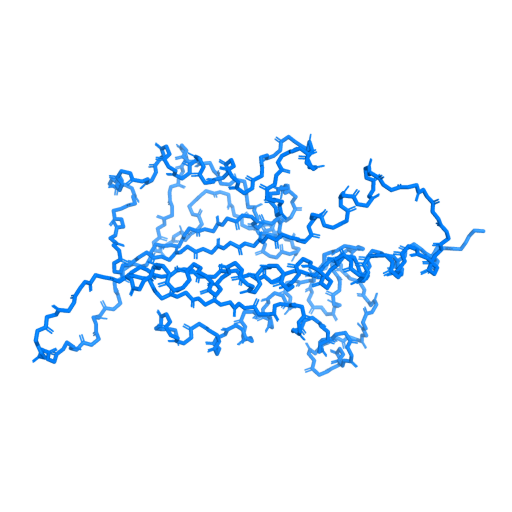00 81.44 103 GLN A O 1
ATOM 762 N N . LEU A 1 104 ? 1.671 2.102 13.609 1.00 83.25 104 LEU A N 1
ATOM 763 C CA . LEU A 1 104 ? 0.862 1.261 14.491 1.00 83.25 104 LEU A CA 1
ATOM 764 C C . LEU A 1 104 ? 0.919 1.737 15.951 1.00 83.25 104 LEU A C 1
ATOM 766 O O . LEU A 1 104 ? -0.118 1.792 16.611 1.00 83.25 104 LEU A O 1
ATOM 770 N N . ALA A 1 105 ? 2.088 2.146 16.450 1.00 85.44 105 ALA A N 1
ATOM 771 C CA . ALA A 1 105 ? 2.226 2.730 17.789 1.00 85.44 105 ALA A CA 1
ATOM 772 C C . ALA A 1 105 ? 1.418 4.036 17.939 1.00 85.44 105 ALA A C 1
ATOM 774 O O . ALA A 1 105 ? 0.801 4.289 18.982 1.00 85.44 105 ALA A O 1
ATOM 775 N N . THR A 1 106 ? 1.355 4.841 16.875 1.00 87.19 106 THR A N 1
ATOM 776 C CA . THR A 1 106 ? 0.512 6.045 16.820 1.00 87.19 106 THR A CA 1
ATOM 777 C C . THR A 1 106 ? -0.972 5.683 16.912 1.00 87.19 106 THR A C 1
ATOM 779 O O . THR A 1 106 ? -1.698 6.280 17.713 1.00 87.19 106 THR A O 1
ATOM 782 N N . PHE A 1 107 ? -1.424 4.660 16.176 1.00 88.06 107 PHE A N 1
ATOM 783 C CA . PHE A 1 107 ? -2.785 4.126 16.305 1.00 88.06 107 PHE A CA 1
ATOM 784 C C . PHE A 1 107 ? -3.071 3.612 17.722 1.00 88.06 107 PHE A C 1
ATOM 786 O O . PHE A 1 107 ? -4.096 3.963 18.310 1.00 88.06 107 PHE A O 1
ATOM 793 N N . GLN A 1 108 ? -2.160 2.826 18.297 1.00 88.69 108 GLN A N 1
ATOM 794 C CA . GLN A 1 108 ? -2.310 2.274 19.644 1.00 88.69 108 GLN A CA 1
ATOM 795 C C . GLN A 1 108 ? -2.477 3.369 20.701 1.00 88.69 108 GLN A C 1
ATOM 797 O O . GLN A 1 108 ? -3.314 3.244 21.592 1.00 88.69 108 GLN A O 1
ATOM 802 N N . SER A 1 109 ? -1.732 4.466 20.572 1.00 93.06 109 SER A N 1
ATOM 803 C CA . SER A 1 109 ? -1.753 5.561 21.546 1.00 93.06 109 SER A CA 1
ATOM 804 C C . SER A 1 109 ? -3.001 6.444 21.446 1.00 93.06 109 SER A C 1
ATOM 806 O O . SER A 1 109 ? -3.437 6.991 22.455 1.00 93.06 109 SER A O 1
ATOM 808 N N . ASN A 1 110 ? -3.585 6.588 20.249 1.00 92.06 110 ASN A N 1
ATOM 809 C CA . ASN A 1 110 ? -4.638 7.581 19.992 1.00 92.06 110 ASN A CA 1
ATOM 810 C C . ASN A 1 110 ? -6.018 6.975 19.708 1.00 92.06 110 ASN A C 1
ATOM 812 O O . ASN A 1 110 ? -7.031 7.582 20.042 1.00 92.06 110 ASN A O 1
ATOM 816 N N . TYR A 1 111 ? -6.077 5.786 19.104 1.00 92.62 111 TYR A N 1
ATOM 817 C CA . TYR A 1 111 ? -7.319 5.216 18.575 1.00 92.62 111 TYR A CA 1
ATOM 818 C C . TYR A 1 111 ? -7.661 3.836 19.133 1.00 92.62 111 TYR A C 1
ATOM 820 O O . TYR A 1 111 ? -8.829 3.456 19.070 1.00 92.62 111 TYR A O 1
ATOM 828 N N . ALA A 1 112 ? -6.721 3.097 19.738 1.00 91.19 112 ALA A N 1
ATOM 829 C CA . ALA A 1 112 ? -7.030 1.779 20.312 1.00 91.19 112 ALA A CA 1
ATOM 830 C C . ALA A 1 112 ? -8.070 1.832 21.444 1.00 91.19 112 ALA A C 1
ATOM 832 O O . ALA A 1 112 ? -8.834 0.884 21.625 1.00 91.19 112 ALA A O 1
ATOM 833 N N . SER A 1 113 ? -8.144 2.953 22.167 1.00 93.62 113 SER A N 1
ATOM 834 C CA . SER A 1 113 ? -9.145 3.203 23.210 1.00 93.62 113 SER A CA 1
ATOM 835 C C . SER A 1 113 ? -10.543 3.524 22.671 1.00 93.62 113 SER A C 1
ATOM 837 O O . SER A 1 113 ? -11.469 3.632 23.472 1.00 93.62 113 SER A O 1
ATOM 839 N N . ARG A 1 114 ? -10.710 3.643 21.343 1.00 92.56 114 ARG A N 1
ATOM 840 C CA . ARG A 1 114 ? -11.974 3.992 20.664 1.00 92.56 114 ARG A CA 1
ATOM 841 C C . ARG A 1 114 ? -12.528 5.336 21.164 1.00 92.56 114 ARG A C 1
ATOM 843 O O . ARG A 1 114 ? -13.613 5.372 21.748 1.00 92.56 114 ARG A O 1
ATOM 850 N N . PRO A 1 115 ? -11.776 6.440 20.995 1.00 94.38 115 PRO A N 1
ATOM 851 C CA . PRO A 1 115 ? -12.190 7.752 21.486 1.00 94.38 115 PRO A CA 1
ATOM 852 C C . PRO A 1 115 ? -13.498 8.212 20.828 1.00 94.38 115 PRO A C 1
ATOM 854 O O . PRO A 1 115 ? -13.872 7.730 19.763 1.00 94.38 115 PRO A O 1
ATOM 857 N N . GLU A 1 116 ? -14.166 9.210 21.409 1.00 92.31 116 GLU A N 1
ATOM 858 C CA . GLU A 1 116 ? -15.402 9.786 20.846 1.00 92.31 116 GLU A CA 1
ATOM 859 C C . GLU A 1 116 ? -15.219 10.331 19.416 1.00 92.31 116 GLU A C 1
ATOM 861 O O . GLU A 1 116 ? -16.152 10.318 18.614 1.00 92.31 116 GLU A O 1
ATOM 866 N N . SER A 1 117 ? -14.002 10.750 19.060 1.00 89.88 117 SER A N 1
ATOM 867 C CA . SER A 1 117 ? -13.650 11.147 17.693 1.00 89.88 117 SER A CA 1
ATOM 868 C C . SER A 1 117 ? -13.648 9.979 16.698 1.00 89.88 117 SER A C 1
ATOM 870 O O . SER A 1 117 ? -13.925 10.181 15.516 1.00 89.88 117 SER A O 1
ATOM 872 N N . ALA A 1 118 ? -13.371 8.758 17.161 1.00 90.81 118 ALA A N 1
ATOM 873 C CA . ALA A 1 118 ? -13.340 7.541 16.358 1.00 90.81 118 ALA A CA 1
ATOM 874 C C . ALA A 1 118 ? -13.876 6.325 17.148 1.00 90.81 118 ALA A C 1
ATOM 876 O O . ALA A 1 118 ? -13.100 5.441 17.519 1.00 90.81 118 ALA A O 1
ATOM 877 N N . PRO A 1 119 ? -15.197 6.256 17.410 1.00 92.50 119 PRO A N 1
ATOM 878 C CA . PRO A 1 119 ? -15.827 5.184 18.180 1.00 92.50 119 PRO A CA 1
ATOM 879 C C . PRO A 1 119 ? -16.028 3.930 17.318 1.00 92.50 119 PRO A C 1
ATOM 881 O O . PRO A 1 119 ? -17.151 3.493 17.061 1.00 92.50 119 PRO A O 1
ATOM 884 N N . TRP A 1 120 ? -14.929 3.375 16.814 1.00 90.56 120 TRP A N 1
ATOM 885 C CA . TRP A 1 120 ? -14.952 2.160 16.014 1.00 90.56 120 TRP A CA 1
ATOM 886 C C . TRP A 1 120 ? -15.254 0.932 16.883 1.00 90.56 120 TRP A C 1
ATOM 888 O O . TRP A 1 120 ? -14.896 0.847 18.060 1.00 90.56 120 TRP A O 1
ATOM 898 N N . THR A 1 121 ? -15.914 -0.043 16.281 1.00 85.31 121 THR A N 1
ATOM 899 C CA . THR A 1 121 ? -16.163 -1.384 16.797 1.00 85.31 121 THR A CA 1
ATOM 900 C C . THR A 1 121 ? -15.482 -2.385 15.875 1.00 85.31 121 THR A C 1
ATOM 902 O O . THR A 1 121 ? -15.017 -2.033 14.791 1.00 85.31 121 THR A O 1
ATOM 905 N N . VAL A 1 122 ? -15.398 -3.648 16.289 1.00 78.19 122 VAL A N 1
ATOM 906 C CA . VAL A 1 122 ? -14.795 -4.660 15.414 1.00 78.19 122 VAL A CA 1
ATOM 907 C C . VAL A 1 122 ? -15.607 -4.811 14.123 1.00 78.19 122 VAL A C 1
ATOM 909 O O . VAL A 1 122 ? -15.033 -4.927 13.054 1.00 78.19 122 VAL A O 1
ATOM 912 N N . GLU A 1 123 ? -16.930 -4.657 14.193 1.00 78.75 123 GLU A N 1
ATOM 913 C CA . GLU A 1 123 ? -17.844 -4.822 13.060 1.00 78.75 123 GLU A CA 1
ATOM 914 C C . GLU A 1 123 ? -17.766 -3.698 12.015 1.00 78.75 123 GLU A C 1
ATOM 916 O O . GLU A 1 123 ? -18.214 -3.898 10.885 1.00 78.75 123 GLU A O 1
ATOM 921 N N . ASN A 1 124 ? -17.238 -2.521 12.372 1.00 83.06 124 ASN A N 1
ATOM 922 C CA . ASN A 1 124 ? -17.156 -1.368 11.472 1.00 83.06 124 ASN A CA 1
ATOM 923 C C . ASN A 1 124 ? -15.741 -0.790 11.328 1.00 83.06 124 ASN A C 1
ATOM 925 O O . ASN A 1 124 ? -15.593 0.367 10.930 1.00 83.06 124 ASN A O 1
ATOM 929 N N . ALA A 1 125 ? -14.713 -1.582 11.633 1.00 86.19 125 ALA A N 1
ATOM 930 C CA . ALA A 1 125 ? -13.318 -1.215 11.439 1.00 86.19 125 ALA A CA 1
ATOM 931 C C . ALA A 1 125 ? -12.654 -2.073 10.356 1.00 86.19 125 ALA A C 1
ATOM 933 O O . ALA A 1 125 ? -12.880 -3.279 10.258 1.00 86.19 125 ALA A O 1
ATOM 934 N N . MET A 1 126 ? -11.792 -1.441 9.567 1.00 85.50 126 MET A N 1
ATOM 935 C CA . MET A 1 126 ? -10.896 -2.080 8.611 1.00 85.50 126 MET A CA 1
ATOM 936 C C . MET A 1 126 ? -9.487 -1.532 8.817 1.00 85.50 126 MET A C 1
ATOM 938 O O . MET A 1 126 ? -9.313 -0.329 9.015 1.00 85.50 126 MET A O 1
ATOM 942 N N . ALA A 1 127 ? -8.485 -2.402 8.743 1.00 86.94 127 ALA A N 1
ATOM 943 C CA . ALA A 1 127 ? -7.084 -2.006 8.724 1.00 86.94 127 ALA A CA 1
ATOM 944 C C . ALA A 1 127 ? -6.429 -2.440 7.408 1.00 86.94 127 ALA A C 1
ATOM 946 O O . ALA A 1 127 ? -6.682 -3.542 6.928 1.00 86.94 127 ALA A O 1
ATOM 947 N N . SER A 1 128 ? -5.581 -1.596 6.826 1.00 85.94 128 SER A N 1
ATOM 948 C CA . SER A 1 128 ? -4.790 -1.926 5.637 1.00 85.94 128 SER A CA 1
ATOM 949 C C . SER A 1 128 ? -3.310 -1.697 5.879 1.00 85.94 128 SER A C 1
ATOM 951 O O . SER A 1 128 ? -2.946 -0.670 6.440 1.00 85.94 128 SER A O 1
ATOM 953 N N . PHE A 1 129 ? -2.468 -2.596 5.387 1.00 84.88 129 PHE A N 1
ATOM 954 C CA . PHE A 1 129 ? -1.017 -2.537 5.495 1.00 84.88 129 PHE A CA 1
ATOM 955 C C . PHE A 1 129 ? -0.416 -2.594 4.093 1.00 84.88 129 PHE A C 1
ATOM 957 O O . PHE A 1 129 ? -0.565 -3.589 3.380 1.00 84.88 129 PHE A O 1
ATOM 964 N N . TRP A 1 130 ? 0.266 -1.524 3.711 1.00 82.31 130 TRP A N 1
ATOM 965 C CA . TRP A 1 130 ? 1.041 -1.411 2.481 1.00 82.31 130 TRP A CA 1
ATOM 966 C C . TRP A 1 130 ? 2.514 -1.503 2.866 1.00 82.31 130 TRP A C 1
ATOM 968 O O . TRP A 1 130 ? 3.074 -0.557 3.400 1.00 82.31 130 TRP A O 1
ATOM 978 N N . ILE A 1 131 ? 3.140 -2.661 2.691 1.00 79.75 131 ILE A N 1
ATOM 979 C CA . ILE A 1 131 ? 4.505 -2.904 3.181 1.00 79.75 131 ILE A CA 1
ATOM 980 C C . ILE A 1 131 ? 5.367 -3.516 2.093 1.00 79.75 131 ILE A C 1
ATOM 982 O O . ILE A 1 131 ? 4.844 -4.064 1.128 1.00 79.75 131 ILE A O 1
ATOM 986 N N . GLY A 1 132 ? 6.686 -3.431 2.252 1.00 76.94 132 GLY A N 1
ATOM 987 C CA . GLY A 1 132 ? 7.633 -4.189 1.447 1.00 76.94 132 GLY A CA 1
ATOM 988 C C . GLY A 1 132 ? 8.140 -3.483 0.211 1.00 76.94 132 GLY A C 1
ATOM 989 O O . GLY A 1 132 ? 9.133 -3.910 -0.356 1.00 76.94 132 GLY A O 1
ATOM 990 N N . ILE A 1 133 ? 7.507 -2.400 -0.226 1.00 75.62 133 ILE A N 1
ATOM 991 C CA . ILE A 1 133 ? 7.932 -1.740 -1.461 1.00 75.62 133 ILE A CA 1
ATOM 992 C C . ILE A 1 133 ? 9.320 -1.106 -1.331 1.00 75.62 133 ILE A C 1
ATOM 994 O O . ILE A 1 133 ? 10.080 -1.072 -2.291 1.00 75.62 133 ILE A O 1
ATOM 998 N N . ASN A 1 134 ? 9.655 -0.653 -0.122 1.00 77.19 134 ASN A N 1
ATOM 999 C CA . ASN A 1 134 ? 10.937 -0.044 0.186 1.00 77.19 134 ASN A CA 1
ATOM 1000 C C . ASN A 1 134 ? 11.936 -1.082 0.715 1.00 77.19 134 ASN A C 1
ATOM 1002 O O . ASN A 1 134 ? 13.134 -0.883 0.576 1.00 77.19 134 ASN A O 1
ATOM 1006 N N . ASP A 1 135 ? 11.484 -2.178 1.329 1.00 80.38 135 ASP A N 1
ATOM 1007 C CA . ASP A 1 135 ? 12.349 -3.063 2.116 1.00 80.38 135 ASP A CA 1
ATOM 1008 C C . ASP A 1 135 ? 13.448 -3.738 1.274 1.00 80.38 135 ASP A C 1
ATOM 1010 O O . ASP A 1 135 ? 14.614 -3.589 1.637 1.00 80.38 135 ASP A O 1
ATOM 1014 N N . PRO A 1 136 ? 13.162 -4.408 0.134 1.00 81.50 136 PRO A N 1
ATOM 1015 C CA . PRO A 1 136 ? 14.197 -4.992 -0.719 1.00 81.50 136 PRO A CA 1
ATOM 1016 C C . PRO A 1 136 ? 15.124 -3.938 -1.321 1.00 81.50 136 PRO A C 1
ATOM 1018 O O . PRO A 1 136 ? 16.331 -4.156 -1.394 1.00 81.50 136 PRO A O 1
ATOM 1021 N N . GLN A 1 137 ? 14.568 -2.795 -1.741 1.00 76.75 137 GLN A N 1
ATOM 1022 C CA . GLN A 1 137 ? 15.342 -1.712 -2.345 1.00 76.75 137 GLN A CA 1
ATOM 1023 C C . GLN A 1 137 ? 16.330 -1.126 -1.333 1.00 76.75 137 GLN A C 1
ATOM 1025 O O . GLN A 1 137 ? 17.527 -1.059 -1.594 1.00 76.75 137 GLN A O 1
ATOM 1030 N N . VAL A 1 138 ? 15.835 -0.731 -0.165 1.00 77.88 138 VAL A N 1
ATOM 1031 C CA . VAL A 1 138 ? 16.636 -0.099 0.882 1.00 77.88 138 VAL A CA 1
ATOM 1032 C C . VAL A 1 138 ? 17.625 -1.093 1.487 1.00 77.88 138 VAL A C 1
ATOM 1034 O O . VAL A 1 138 ? 18.767 -0.733 1.776 1.00 77.88 138 VAL A O 1
ATOM 1037 N N . TYR A 1 139 ? 17.233 -2.362 1.638 1.00 81.56 139 TYR A N 1
ATOM 1038 C CA . TYR A 1 139 ? 18.159 -3.411 2.051 1.00 81.56 139 TYR A CA 1
ATOM 1039 C C . TYR A 1 139 ? 19.323 -3.540 1.063 1.00 81.56 139 TYR A C 1
ATOM 1041 O O . TYR A 1 139 ? 20.478 -3.522 1.490 1.00 81.56 139 TYR A O 1
ATOM 1049 N N . GLU A 1 140 ? 19.032 -3.612 -0.239 1.00 79.19 140 GLU A N 1
ATOM 1050 C CA . GLU A 1 140 ? 20.050 -3.681 -1.289 1.00 79.19 140 GLU A CA 1
ATOM 1051 C C . GLU A 1 140 ? 20.983 -2.471 -1.270 1.00 79.19 140 GLU A C 1
ATOM 1053 O O . GLU A 1 140 ? 22.199 -2.647 -1.283 1.00 79.19 140 GLU A O 1
ATOM 1058 N N . GLU A 1 141 ? 20.424 -1.261 -1.204 1.00 78.44 141 GLU A N 1
ATOM 1059 C CA . GLU A 1 141 ? 21.183 -0.006 -1.190 1.00 78.44 141 GLU A CA 1
ATOM 1060 C C . GLU A 1 141 ? 22.126 0.104 0.015 1.00 78.44 141 GLU A C 1
ATOM 1062 O O . GLU A 1 141 ? 23.235 0.621 -0.122 1.00 78.44 141 GLU A O 1
ATOM 1067 N N . ASN A 1 142 ? 21.708 -0.396 1.181 1.00 81.19 142 ASN A N 1
ATOM 1068 C CA . ASN A 1 142 ? 22.455 -0.228 2.428 1.00 81.19 142 ASN A CA 1
ATOM 1069 C C . ASN A 1 142 ? 23.401 -1.392 2.763 1.00 81.19 142 ASN A C 1
ATOM 1071 O O . ASN A 1 142 ? 24.353 -1.189 3.518 1.00 81.19 142 ASN A O 1
ATOM 1075 N N . HIS A 1 143 ? 23.152 -2.604 2.253 1.00 83.25 143 HIS A N 1
ATOM 1076 C CA . HIS A 1 143 ? 23.844 -3.814 2.724 1.00 83.25 143 HIS A CA 1
ATOM 1077 C C . HIS A 1 143 ? 24.582 -4.594 1.637 1.00 83.25 143 HIS A C 1
ATOM 1079 O O . HIS A 1 143 ? 25.407 -5.448 1.975 1.00 83.25 143 HIS A O 1
ATOM 1085 N N . LEU A 1 144 ? 24.310 -4.340 0.354 1.00 82.50 144 LEU A N 1
ATOM 1086 C CA . LEU A 1 144 ? 24.947 -5.065 -0.743 1.00 82.50 144 LEU A CA 1
ATOM 1087 C C . LEU A 1 144 ? 25.962 -4.174 -1.476 1.00 82.50 144 LEU A C 1
ATOM 1089 O O . LEU A 1 144 ? 25.749 -2.970 -1.613 1.00 82.50 144 LEU A O 1
ATOM 1093 N N . PRO A 1 145 ? 27.091 -4.740 -1.946 1.00 84.88 145 PRO A N 1
ATOM 1094 C CA . PRO A 1 145 ? 28.053 -3.983 -2.734 1.00 84.88 145 PRO A CA 1
ATOM 1095 C C . PRO A 1 145 ? 27.441 -3.556 -4.073 1.00 84.88 145 PRO A C 1
ATOM 1097 O O . PRO A 1 145 ? 26.592 -4.248 -4.641 1.00 84.88 145 PRO A O 1
ATOM 1100 N N . GLU A 1 146 ? 27.919 -2.433 -4.609 1.00 83.62 146 GLU A N 1
ATOM 1101 C CA . GLU A 1 146 ? 27.579 -2.015 -5.967 1.00 83.62 146 GLU A CA 1
ATOM 1102 C C . GLU A 1 146 ? 27.992 -3.104 -6.971 1.00 83.62 146 GLU A C 1
ATOM 1104 O O . GLU A 1 146 ? 29.055 -3.717 -6.856 1.00 83.62 146 GLU A O 1
ATOM 1109 N N . SER A 1 147 ? 27.144 -3.343 -7.965 1.00 81.19 147 SER A N 1
ATOM 1110 C CA . SER A 1 147 ? 27.407 -4.283 -9.050 1.00 81.19 147 SER A CA 1
ATOM 1111 C C . SER A 1 147 ? 26.905 -3.722 -10.369 1.00 81.19 147 SER A C 1
ATOM 1113 O O . SER A 1 147 ? 26.237 -2.687 -10.411 1.00 81.19 147 SER A O 1
ATOM 1115 N N . ASP A 1 148 ? 27.177 -4.439 -11.455 1.00 86.12 148 ASP A N 1
ATOM 1116 C CA . ASP A 1 148 ? 26.622 -4.082 -12.750 1.00 86.12 148 ASP A CA 1
ATOM 1117 C C . ASP A 1 148 ? 25.086 -4.234 -12.808 1.00 86.12 148 ASP A C 1
ATOM 1119 O O . ASP A 1 148 ? 24.432 -4.791 -11.914 1.00 86.12 148 ASP A O 1
ATOM 1123 N N . LEU A 1 149 ? 24.516 -3.684 -13.888 1.00 78.38 149 LEU A N 1
ATOM 1124 C CA . LEU A 1 149 ? 23.081 -3.701 -14.169 1.00 78.38 149 LEU A CA 1
ATOM 1125 C C . LEU A 1 149 ? 22.464 -5.098 -14.132 1.00 78.38 149 LEU A C 1
ATOM 1127 O O . LEU A 1 149 ? 21.543 -5.300 -13.337 1.00 78.38 149 LEU A O 1
ATOM 1131 N N . PRO A 1 150 ? 22.965 -6.067 -14.906 1.00 84.62 150 PRO A N 1
ATOM 1132 C CA . PRO A 1 150 ? 22.435 -7.423 -14.881 1.00 84.62 150 PRO A CA 1
ATOM 1133 C C . PRO A 1 150 ? 22.408 -8.055 -13.485 1.00 84.62 150 PRO A C 1
ATOM 1135 O O . PRO A 1 150 ? 21.370 -8.585 -13.083 1.00 84.62 150 PRO A O 1
ATOM 1138 N N . GLU A 1 151 ? 23.506 -7.975 -12.730 1.00 83.50 151 GLU A N 1
ATOM 1139 C CA . GLU A 1 151 ? 23.597 -8.634 -11.427 1.00 83.50 151 GLU A CA 1
ATOM 1140 C C . GLU A 1 151 ? 22.661 -7.987 -10.399 1.00 83.50 151 GLU A C 1
ATOM 1142 O O . GLU A 1 151 ? 21.946 -8.687 -9.679 1.00 83.50 151 GLU A O 1
ATOM 1147 N N . LYS A 1 152 ? 22.585 -6.652 -10.373 1.00 80.38 152 LYS A N 1
ATOM 1148 C CA . LYS A 1 152 ? 21.679 -5.941 -9.461 1.00 80.38 152 LYS A CA 1
ATOM 1149 C C . LYS A 1 152 ? 20.212 -6.250 -9.775 1.00 80.38 152 LYS A C 1
ATOM 1151 O O . LYS A 1 152 ? 19.448 -6.515 -8.855 1.00 80.38 152 LYS A O 1
ATOM 1156 N N . LEU A 1 153 ? 19.812 -6.306 -11.052 1.00 78.62 153 LEU A N 1
ATOM 1157 C CA . LEU A 1 153 ? 18.439 -6.701 -11.410 1.00 78.62 153 LEU A CA 1
ATOM 1158 C C . LEU A 1 153 ? 18.118 -8.135 -10.968 1.00 78.62 153 LEU A C 1
ATOM 1160 O O . LEU A 1 153 ? 17.023 -8.396 -10.470 1.00 78.62 153 LEU A O 1
ATOM 1164 N N . GLN A 1 154 ? 19.068 -9.061 -11.125 1.00 82.69 154 GLN A N 1
ATOM 1165 C CA . GLN A 1 154 ? 18.884 -10.450 -10.712 1.00 82.69 154 GLN A CA 1
ATOM 1166 C C . GLN A 1 154 ? 18.725 -10.577 -9.192 1.00 82.69 154 GLN A C 1
ATOM 1168 O O . GLN A 1 154 ? 17.819 -11.272 -8.727 1.00 82.69 154 GLN A O 1
ATOM 1173 N N . ARG A 1 155 ? 19.578 -9.900 -8.413 1.00 82.94 155 ARG A N 1
ATOM 1174 C CA . ARG A 1 155 ? 19.471 -9.894 -6.947 1.00 82.94 155 ARG A CA 1
ATOM 1175 C C . ARG A 1 155 ? 18.165 -9.264 -6.488 1.00 82.94 155 ARG A C 1
ATOM 1177 O O . ARG A 1 155 ? 17.478 -9.852 -5.656 1.00 82.94 155 ARG A O 1
ATOM 1184 N N . HIS A 1 156 ? 17.794 -8.126 -7.068 1.00 82.44 156 HIS A N 1
ATOM 1185 C CA . HIS A 1 156 ? 16.548 -7.444 -6.746 1.00 82.44 156 HIS A CA 1
ATOM 1186 C C . HIS A 1 156 ? 15.324 -8.337 -7.000 1.00 82.44 156 HIS A C 1
ATOM 1188 O O . HIS A 1 156 ? 14.488 -8.513 -6.114 1.00 82.44 156 HIS A O 1
ATOM 1194 N N . ALA A 1 157 ? 15.265 -9.007 -8.155 1.00 81.56 157 ALA A N 1
ATOM 1195 C CA . ALA A 1 157 ? 14.203 -9.965 -8.468 1.00 81.56 157 ALA A CA 1
ATOM 1196 C C . ALA A 1 157 ? 14.142 -11.142 -7.472 1.00 81.56 157 ALA A C 1
ATOM 1198 O O . ALA A 1 157 ? 13.053 -11.573 -7.078 1.00 81.56 157 ALA A O 1
ATOM 1199 N N . ALA A 1 158 ? 15.297 -11.650 -7.030 1.00 84.00 158 ALA A N 1
ATOM 1200 C CA . ALA A 1 158 ? 15.358 -12.710 -6.026 1.00 84.00 158 ALA A CA 1
ATOM 1201 C C . ALA A 1 158 ? 14.849 -12.238 -4.652 1.00 84.00 158 ALA A C 1
ATOM 1203 O O . ALA A 1 158 ? 14.082 -12.955 -4.009 1.00 84.00 158 ALA A O 1
ATOM 1204 N N . MET A 1 159 ? 15.216 -11.025 -4.222 1.00 84.00 159 MET A N 1
ATOM 1205 C CA . MET A 1 159 ? 14.723 -10.443 -2.968 1.00 84.00 159 MET A CA 1
ATOM 1206 C C . MET A 1 159 ? 13.216 -10.190 -3.009 1.00 84.00 159 MET A C 1
ATOM 1208 O O . MET A 1 159 ? 12.528 -10.531 -2.052 1.00 84.00 159 MET A O 1
ATOM 1212 N N . LEU A 1 160 ? 12.685 -9.675 -4.121 1.00 83.56 160 LEU A N 1
ATOM 1213 C CA . LEU A 1 160 ? 11.242 -9.492 -4.310 1.00 83.56 160 LEU A CA 1
ATOM 1214 C C . LEU A 1 160 ? 10.483 -10.820 -4.243 1.00 83.56 160 LEU A C 1
ATOM 1216 O O . LEU A 1 160 ? 9.436 -10.905 -3.605 1.00 83.56 160 LEU A O 1
ATOM 1220 N N . THR A 1 161 ? 11.029 -11.872 -4.861 1.00 85.50 161 THR A N 1
ATOM 1221 C CA . THR A 1 161 ? 10.446 -13.221 -4.799 1.00 85.50 161 THR A CA 1
ATOM 1222 C C . THR A 1 161 ? 10.411 -13.724 -3.357 1.00 85.50 161 THR A C 1
ATOM 1224 O O . THR A 1 161 ? 9.349 -14.087 -2.856 1.00 85.50 161 THR A O 1
ATOM 1227 N N . ALA A 1 162 ? 11.549 -13.669 -2.657 1.00 87.44 162 ALA A N 1
ATOM 1228 C CA . ALA A 1 162 ? 11.649 -14.110 -1.269 1.00 87.44 162 ALA A CA 1
ATOM 1229 C C . ALA A 1 162 ? 10.731 -13.307 -0.331 1.00 87.44 162 ALA A C 1
ATOM 1231 O O . ALA A 1 162 ? 10.074 -13.890 0.532 1.00 87.44 162 ALA A O 1
ATOM 1232 N N . TYR A 1 163 ? 10.646 -11.986 -0.521 1.00 86.50 163 TYR A N 1
ATOM 1233 C CA . TYR A 1 163 ? 9.766 -11.121 0.261 1.00 86.50 163 TYR A CA 1
ATOM 1234 C C . TYR A 1 163 ? 8.296 -11.487 0.037 1.00 86.50 163 TYR A C 1
ATOM 1236 O O . TYR A 1 163 ? 7.565 -11.708 1.000 1.00 86.50 163 TYR A O 1
ATOM 1244 N N . ASN A 1 164 ? 7.857 -11.601 -1.222 1.00 87.44 164 ASN A N 1
ATOM 1245 C CA . ASN A 1 164 ? 6.466 -11.917 -1.551 1.00 87.44 164 ASN A CA 1
ATOM 1246 C C . ASN A 1 164 ? 6.053 -13.316 -1.065 1.00 87.44 164 ASN A C 1
ATOM 1248 O O . ASN A 1 164 ? 4.932 -13.486 -0.582 1.00 87.44 164 ASN A O 1
ATOM 1252 N N . ASP A 1 165 ? 6.945 -14.305 -1.139 1.00 90.31 165 ASP A N 1
ATOM 1253 C CA . ASP A 1 165 ? 6.694 -15.643 -0.595 1.00 90.31 165 ASP A CA 1
ATOM 1254 C C . ASP A 1 165 ? 6.619 -15.624 0.938 1.00 90.31 165 ASP A C 1
ATOM 1256 O O . ASP A 1 165 ? 5.710 -16.215 1.530 1.00 90.31 165 ASP A O 1
ATOM 1260 N N . GLY A 1 166 ? 7.526 -14.895 1.594 1.00 90.75 166 GLY A N 1
ATOM 1261 C CA . GLY A 1 166 ? 7.493 -14.673 3.040 1.00 90.75 166 GLY A CA 1
ATOM 1262 C C . GLY A 1 166 ? 6.196 -13.999 3.494 1.00 90.75 166 GLY A C 1
ATOM 1263 O O . GLY A 1 166 ? 5.548 -14.473 4.427 1.00 90.75 166 GLY A O 1
ATOM 1264 N N . LEU A 1 167 ? 5.769 -12.956 2.781 1.00 88.00 167 LEU A N 1
ATOM 1265 C CA . LEU A 1 167 ? 4.537 -12.215 3.040 1.00 88.00 167 LEU A CA 1
ATOM 1266 C C . LEU A 1 167 ? 3.296 -13.104 2.897 1.00 88.00 167 LEU A C 1
ATOM 1268 O O . LEU A 1 167 ? 2.444 -13.124 3.785 1.00 88.00 167 LEU A O 1
ATOM 1272 N N . LYS A 1 168 ? 3.212 -13.897 1.821 1.00 90.81 168 LYS A N 1
ATOM 1273 C CA . LYS A 1 168 ? 2.126 -14.872 1.612 1.00 90.81 168 LYS A CA 1
ATOM 1274 C C . LYS A 1 168 ? 2.060 -15.892 2.746 1.00 90.81 168 LYS A C 1
ATOM 1276 O O . LYS A 1 168 ? 0.977 -16.154 3.271 1.00 90.81 168 LYS A O 1
ATOM 1281 N N . ASN A 1 169 ? 3.207 -16.434 3.154 1.00 92.25 169 ASN A N 1
ATOM 1282 C CA . ASN A 1 169 ? 3.284 -17.393 4.255 1.00 92.25 169 ASN A CA 1
ATOM 1283 C C . ASN A 1 169 ? 2.861 -16.769 5.590 1.00 92.25 169 ASN A C 1
ATOM 1285 O O . ASN A 1 169 ? 2.079 -17.377 6.322 1.00 92.25 169 ASN A O 1
ATOM 1289 N N . MET A 1 170 ? 3.321 -15.551 5.881 1.00 89.44 170 MET A N 1
ATOM 1290 C CA . MET A 1 170 ? 2.939 -14.807 7.080 1.00 89.44 170 MET A CA 1
ATOM 1291 C C . MET A 1 170 ? 1.430 -14.546 7.114 1.00 89.44 170 MET A C 1
ATOM 1293 O O . MET A 1 170 ? 0.793 -14.817 8.126 1.00 89.44 170 MET A O 1
ATOM 1297 N N . VAL A 1 171 ? 0.832 -14.085 6.011 1.00 88.31 171 VAL A N 1
ATOM 1298 C CA . VAL A 1 171 ? -0.619 -13.838 5.935 1.00 88.31 171 VAL A CA 1
ATOM 1299 C C . VAL A 1 171 ? -1.414 -15.130 6.083 1.00 88.31 171 VAL A C 1
ATOM 1301 O O . VAL A 1 171 ? -2.429 -15.150 6.776 1.00 88.31 171 VAL A O 1
ATOM 1304 N N . HIS A 1 172 ? -0.950 -16.222 5.476 1.00 90.12 172 HIS A N 1
ATOM 1305 C CA . HIS A 1 172 ? -1.581 -17.528 5.634 1.00 90.12 172 HIS A CA 1
ATOM 1306 C C . HIS A 1 172 ? -1.555 -17.999 7.097 1.00 90.12 172 HIS A C 1
ATOM 1308 O O . HIS A 1 172 ? -2.575 -18.459 7.607 1.00 90.12 172 HIS A O 1
ATOM 1314 N N . GLN A 1 173 ? -0.421 -17.856 7.790 1.00 91.00 173 GLN A N 1
ATOM 1315 C CA . GLN A 1 173 ? -0.312 -18.169 9.220 1.00 91.00 173 GLN A CA 1
ATOM 1316 C C . GLN A 1 173 ? -1.210 -17.259 10.062 1.00 91.00 173 GLN A C 1
ATOM 1318 O O . GLN A 1 173 ? -2.032 -17.756 10.824 1.00 91.00 173 GLN A O 1
ATOM 1323 N N . PHE A 1 174 ? -1.155 -15.946 9.837 1.00 85.56 174 PHE A N 1
ATOM 1324 C CA . PHE A 1 174 ? -1.982 -14.970 10.544 1.00 85.56 174 PHE A CA 1
ATOM 1325 C C . PHE A 1 174 ? -3.482 -15.254 10.361 1.00 85.56 174 PHE A C 1
ATOM 1327 O O . PHE A 1 174 ? -4.244 -15.253 11.321 1.00 85.56 174 PHE A O 1
ATOM 1334 N N . SER A 1 175 ? -3.912 -15.609 9.148 1.00 86.31 175 SER A N 1
ATOM 1335 C CA . SER A 1 175 ? -5.291 -16.033 8.873 1.00 86.31 175 SER A CA 1
ATOM 1336 C C . SER A 1 175 ? -5.668 -17.368 9.519 1.00 86.31 175 SER A C 1
ATOM 1338 O O . SER A 1 175 ? -6.849 -17.639 9.758 1.00 86.31 175 SER A O 1
ATOM 1340 N N . ASN A 1 176 ? -4.693 -18.224 9.817 1.00 90.50 176 ASN A N 1
ATOM 1341 C CA . ASN A 1 176 ? -4.919 -19.452 10.568 1.00 90.50 176 ASN A CA 1
ATOM 1342 C C . ASN A 1 176 ? -5.065 -19.221 12.066 1.00 90.50 176 ASN A C 1
ATOM 1344 O O . ASN A 1 176 ? -5.951 -19.829 12.668 1.00 90.50 176 ASN A O 1
ATOM 1348 N N . ASP A 1 177 ? -4.292 -18.296 12.616 1.00 90.25 177 ASP A N 1
ATOM 1349 C CA . ASP A 1 177 ? -4.302 -17.991 14.044 1.00 90.25 177 ASP A CA 1
ATOM 1350 C C . ASP A 1 177 ? -5.451 -17.041 14.433 1.00 90.25 177 ASP A C 1
ATOM 1352 O O . ASP A 1 177 ? -5.979 -17.126 15.541 1.00 90.25 177 ASP A O 1
ATOM 1356 N N . HIS A 1 178 ? -5.909 -16.199 13.500 1.00 82.62 178 HIS A N 1
ATOM 1357 C CA . HIS A 1 178 ? -6.948 -15.186 13.719 1.00 82.62 178 HIS A CA 1
ATOM 1358 C C . HIS A 1 178 ? -8.229 -15.484 12.933 1.00 82.62 178 HIS A C 1
ATOM 1360 O O . HIS A 1 178 ? -8.590 -14.790 11.982 1.00 82.62 178 HIS A O 1
ATOM 1366 N N . LYS A 1 179 ? -8.948 -16.542 13.333 1.00 85.75 179 LYS A N 1
ATOM 1367 C CA . LYS A 1 179 ? -10.256 -16.909 12.741 1.00 85.75 179 LYS A CA 1
ATOM 1368 C C . LYS A 1 179 ? -11.383 -15.927 13.074 1.00 85.75 179 LYS A C 1
ATOM 1370 O O . LYS A 1 179 ? -12.454 -15.994 12.474 1.00 85.75 179 LYS A O 1
ATOM 1375 N N . ASP A 1 180 ? -11.134 -15.028 14.016 1.00 77.94 180 ASP A N 1
ATOM 1376 C CA . ASP A 1 180 ? -11.957 -13.879 14.382 1.00 77.94 180 ASP A CA 1
ATOM 1377 C C . ASP A 1 180 ? -11.720 -12.660 13.473 1.00 77.94 180 ASP A C 1
ATOM 1379 O O . ASP A 1 180 ? -12.338 -11.617 13.659 1.00 77.94 180 ASP A O 1
ATOM 1383 N N . ALA A 1 181 ? -10.865 -12.773 12.456 1.00 80.56 181 ALA A N 1
ATOM 1384 C CA . ALA A 1 181 ? -10.679 -11.755 11.435 1.00 80.56 181 ALA A CA 1
ATOM 1385 C C . ALA A 1 181 ? -10.869 -12.340 10.027 1.00 80.56 181 ALA A C 1
ATOM 1387 O O . ALA A 1 181 ? -10.492 -13.471 9.727 1.00 80.56 181 ALA A O 1
ATOM 1388 N N . THR A 1 182 ? -11.453 -11.549 9.129 1.00 85.06 182 THR A N 1
ATOM 1389 C CA . THR A 1 182 ? -11.357 -11.780 7.686 1.00 85.06 182 THR A CA 1
ATOM 1390 C C . THR A 1 182 ? -10.125 -11.067 7.171 1.00 85.06 182 THR A C 1
ATOM 1392 O O . THR A 1 182 ? -9.963 -9.860 7.335 1.00 85.06 182 THR A O 1
ATOM 1395 N N . ILE A 1 183 ? -9.241 -11.841 6.563 1.00 85.38 183 ILE A N 1
ATOM 1396 C CA . ILE A 1 183 ? -7.918 -11.393 6.160 1.00 85.38 183 ILE A CA 1
ATOM 1397 C C . ILE A 1 183 ? -7.808 -11.627 4.666 1.00 85.38 183 ILE A C 1
ATOM 1399 O O . ILE A 1 183 ? -8.060 -12.731 4.182 1.00 85.38 183 ILE A O 1
ATOM 1403 N N . VAL A 1 184 ? -7.460 -10.573 3.943 1.00 88.12 184 VAL A N 1
ATOM 1404 C CA . VAL A 1 184 ? -7.331 -10.575 2.491 1.00 88.12 184 VAL A CA 1
ATOM 1405 C C . VAL A 1 184 ? -5.919 -10.139 2.136 1.00 88.12 184 VAL A C 1
ATOM 1407 O O . VAL A 1 184 ? -5.408 -9.146 2.652 1.00 88.12 184 VAL A O 1
ATOM 1410 N N . LEU A 1 185 ? -5.302 -10.876 1.217 1.00 88.88 185 LEU A N 1
ATOM 1411 C CA . LEU A 1 185 ? -4.072 -10.471 0.553 1.00 88.88 185 LEU A CA 1
ATOM 1412 C C . LEU A 1 185 ? -4.413 -9.962 -0.846 1.00 88.88 185 LEU A C 1
ATOM 1414 O O . LEU A 1 185 ? -5.029 -10.685 -1.631 1.00 88.88 185 LEU A O 1
ATOM 1418 N N . TYR A 1 186 ? -3.987 -8.743 -1.158 1.00 90.75 186 TYR A N 1
ATOM 1419 C CA . TYR A 1 186 ? -4.055 -8.194 -2.504 1.00 90.75 186 TYR A CA 1
ATOM 1420 C C . TYR A 1 186 ? -2.678 -8.249 -3.172 1.00 90.75 186 TYR A C 1
ATOM 1422 O O . TYR A 1 186 ? -1.715 -7.644 -2.698 1.00 90.75 186 TYR A O 1
ATOM 1430 N N . ASP A 1 187 ? -2.590 -8.975 -4.287 1.00 89.62 187 ASP A N 1
ATOM 1431 C CA . ASP A 1 187 ? -1.357 -9.166 -5.053 1.00 89.62 187 ASP A CA 1
ATOM 1432 C C . ASP A 1 187 ? -1.114 -7.999 -6.026 1.00 89.62 187 ASP A C 1
ATOM 1434 O O . ASP A 1 187 ? -1.345 -8.085 -7.237 1.00 89.62 187 ASP A O 1
ATOM 1438 N N . SER A 1 188 ? -0.644 -6.883 -5.468 1.00 87.88 188 SER A N 1
ATOM 1439 C CA . SER A 1 188 ? -0.283 -5.683 -6.228 1.00 87.88 188 SER A CA 1
ATOM 1440 C C . SER A 1 188 ? 0.858 -5.929 -7.226 1.00 87.88 188 SER A C 1
ATOM 1442 O O . SER A 1 188 ? 0.897 -5.257 -8.258 1.00 87.88 188 SER A O 1
ATOM 1444 N N . TRP A 1 189 ? 1.746 -6.897 -6.952 1.00 85.81 189 TRP A N 1
ATOM 1445 C CA . TRP A 1 189 ? 2.822 -7.315 -7.855 1.00 85.81 189 TRP A CA 1
ATOM 1446 C C . TRP A 1 189 ? 2.227 -7.807 -9.168 1.00 85.81 189 TRP A C 1
ATOM 1448 O O . TRP A 1 189 ? 2.494 -7.241 -10.229 1.00 85.81 189 TRP A O 1
ATOM 1458 N N . SER A 1 190 ? 1.345 -8.804 -9.081 1.00 89.25 190 SER A N 1
ATOM 1459 C CA . SER A 1 190 ? 0.694 -9.377 -10.256 1.00 89.25 190 SER A CA 1
ATOM 1460 C C . SER A 1 190 ? -0.129 -8.340 -11.019 1.00 89.25 190 SER A C 1
ATOM 1462 O O . SER A 1 190 ? -0.145 -8.367 -12.250 1.00 89.25 190 SER A O 1
ATOM 1464 N N . PHE A 1 191 ? -0.804 -7.419 -10.323 1.00 92.44 191 PHE A N 1
ATOM 1465 C CA . PHE A 1 191 ? -1.531 -6.332 -10.982 1.00 92.44 191 PHE A CA 1
ATOM 1466 C C . PHE A 1 191 ? -0.598 -5.404 -11.765 1.00 92.44 191 PHE A C 1
ATOM 1468 O O . PHE A 1 191 ? -0.829 -5.180 -12.954 1.00 92.44 191 PHE A O 1
ATOM 1475 N N . MET A 1 192 ? 0.482 -4.916 -11.149 1.00 88.75 192 MET A N 1
ATOM 1476 C CA . MET A 1 192 ? 1.432 -4.059 -11.856 1.00 88.75 192 MET A CA 1
ATOM 1477 C C . MET A 1 192 ? 2.060 -4.779 -13.051 1.00 88.75 192 MET A C 1
ATOM 1479 O O . MET A 1 192 ? 2.155 -4.187 -14.123 1.00 88.75 192 MET A O 1
ATOM 1483 N N . THR A 1 193 ? 2.457 -6.050 -12.909 1.00 88.56 193 THR A N 1
ATOM 1484 C CA . THR A 1 193 ? 3.018 -6.824 -14.028 1.00 88.56 193 THR A CA 1
ATOM 1485 C C . THR A 1 193 ? 2.056 -6.845 -15.218 1.00 88.56 193 THR A C 1
ATOM 1487 O O . THR A 1 193 ? 2.468 -6.534 -16.332 1.00 88.56 193 THR A O 1
ATOM 1490 N N . ARG A 1 194 ? 0.755 -7.085 -14.987 1.00 94.38 194 ARG A N 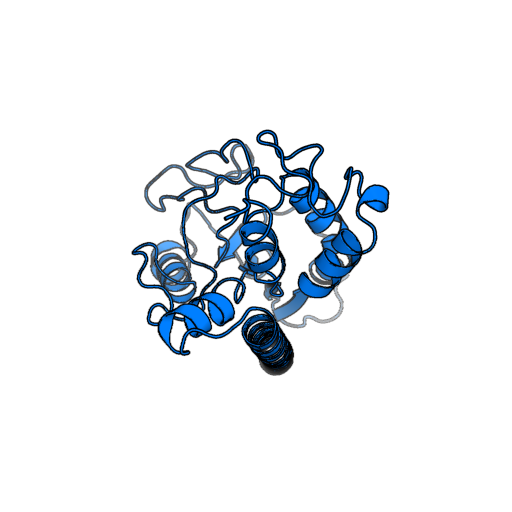1
ATOM 1491 C CA . ARG A 1 194 ? -0.263 -7.022 -16.054 1.00 94.38 194 ARG A CA 1
ATOM 1492 C C . ARG A 1 194 ? -0.325 -5.647 -16.727 1.00 94.38 194 ARG A C 1
ATOM 1494 O O . ARG A 1 194 ? -0.470 -5.574 -17.948 1.00 94.38 194 ARG A O 1
ATOM 1501 N N . VAL A 1 195 ? -0.216 -4.568 -15.951 1.00 93.88 195 VAL A N 1
ATOM 1502 C CA . VAL A 1 195 ? -0.219 -3.193 -16.476 1.00 93.88 195 VAL A CA 1
ATOM 1503 C C . VAL A 1 195 ? 1.038 -2.904 -17.298 1.00 93.88 195 VAL A C 1
ATOM 1505 O O . VAL A 1 195 ? 0.933 -2.321 -18.373 1.00 93.88 195 VAL A O 1
ATOM 1508 N N . LEU A 1 196 ? 2.216 -3.324 -16.833 1.00 89.88 196 LEU A N 1
ATOM 1509 C CA . LEU A 1 196 ? 3.485 -3.129 -17.542 1.00 89.88 196 LEU A CA 1
ATOM 1510 C C . LEU A 1 196 ? 3.557 -3.939 -18.843 1.00 89.88 196 LEU A C 1
ATOM 1512 O O . LEU A 1 196 ? 4.076 -3.437 -19.839 1.00 89.88 196 LEU A O 1
ATOM 1516 N N . ASP A 1 197 ? 2.998 -5.150 -18.851 1.00 94.44 197 ASP A N 1
ATOM 1517 C CA . ASP A 1 197 ? 2.971 -6.024 -20.028 1.00 94.44 197 ASP A CA 1
ATOM 1518 C C . ASP A 1 197 ? 1.981 -5.539 -21.100 1.00 94.44 197 ASP A C 1
ATOM 1520 O O . ASP A 1 197 ? 2.193 -5.761 -22.295 1.00 94.44 197 ASP A O 1
ATOM 1524 N N . ASN A 1 198 ? 0.894 -4.865 -20.701 1.00 95.88 198 ASN A N 1
ATOM 1525 C CA . ASN A 1 198 ? -0.115 -4.341 -21.625 1.00 95.88 198 ASN A CA 1
ATOM 1526 C C . ASN A 1 198 ? -0.657 -2.956 -21.208 1.00 95.88 198 ASN A C 1
ATOM 1528 O O . ASN A 1 198 ? -1.851 -2.808 -20.928 1.00 95.88 198 ASN A O 1
ATOM 1532 N N . PRO A 1 199 ? 0.180 -1.904 -21.224 1.00 94.50 199 PRO A N 1
ATOM 1533 C CA . PRO A 1 199 ? -0.176 -0.576 -20.713 1.00 94.50 199 PRO A CA 1
ATOM 1534 C C . PRO A 1 199 ? -1.364 0.049 -21.454 1.00 94.50 199 PRO A C 1
ATOM 1536 O O . PRO A 1 199 ? -2.184 0.748 -20.856 1.00 94.50 199 PRO A O 1
ATOM 1539 N N . THR A 1 200 ? -1.514 -0.255 -22.745 1.00 95.81 200 THR A N 1
ATOM 1540 C CA . THR A 1 200 ? -2.603 0.282 -23.571 1.00 95.81 200 THR A CA 1
ATOM 1541 C C . THR A 1 200 ? -3.983 -0.227 -23.160 1.00 95.81 200 THR A C 1
ATOM 1543 O O . THR A 1 200 ? -4.955 0.515 -23.289 1.00 95.81 200 THR A O 1
ATOM 1546 N N . ALA A 1 201 ? -4.085 -1.441 -22.602 1.00 96.25 201 ALA A N 1
ATOM 1547 C CA . ALA A 1 201 ? -5.352 -1.966 -22.085 1.00 96.25 201 ALA A CA 1
ATOM 1548 C C . ALA A 1 201 ? -5.857 -1.194 -20.855 1.00 96.25 201 ALA A C 1
ATOM 1550 O O . ALA A 1 201 ? -7.052 -1.205 -20.573 1.00 96.25 201 ALA A O 1
ATOM 1551 N N . TYR A 1 202 ? -4.957 -0.493 -20.163 1.00 94.75 202 TYR A N 1
ATOM 1552 C CA . TYR A 1 202 ? -5.245 0.301 -18.969 1.00 94.75 202 TYR A CA 1
ATOM 1553 C C . TYR A 1 202 ? -5.277 1.813 -19.245 1.00 94.75 202 TYR A C 1
ATOM 1555 O O . TYR A 1 202 ? -5.359 2.614 -18.315 1.00 94.75 202 TYR A O 1
ATOM 1563 N N . GLY A 1 203 ? -5.236 2.213 -20.522 1.00 94.06 203 GLY A N 1
ATOM 1564 C CA . GLY A 1 203 ? -5.341 3.612 -20.941 1.00 94.06 203 GLY A CA 1
ATOM 1565 C C . GLY A 1 203 ? -4.022 4.388 -20.957 1.00 94.06 203 GLY A C 1
ATOM 1566 O O . GLY A 1 203 ? -4.052 5.606 -21.127 1.00 94.06 203 GLY A O 1
ATOM 1567 N N . TYR A 1 204 ? -2.874 3.720 -20.816 1.00 94.19 204 TYR A N 1
ATOM 1568 C CA . TYR A 1 204 ? -1.563 4.368 -20.903 1.00 94.19 204 TYR A CA 1
ATOM 1569 C C . TYR A 1 204 ? -0.989 4.304 -22.312 1.00 94.19 204 TYR A C 1
ATOM 1571 O O . TYR A 1 204 ? -1.220 3.356 -23.065 1.00 94.19 204 TYR A O 1
ATOM 1579 N N . LYS A 1 205 ? -0.169 5.303 -22.650 1.00 90.50 205 LYS A N 1
ATOM 1580 C CA . LYS A 1 205 ? 0.560 5.339 -23.921 1.00 90.50 205 LYS A CA 1
ATOM 1581 C C . LYS A 1 205 ? 1.536 4.166 -24.059 1.00 90.50 205 LYS A C 1
ATOM 1583 O O . LYS A 1 205 ? 1.567 3.511 -25.095 1.00 90.50 205 LYS A O 1
ATOM 1588 N N . ASP A 1 206 ? 2.349 3.948 -23.032 1.00 91.88 206 ASP A N 1
ATOM 1589 C CA . ASP A 1 206 ? 3.340 2.879 -22.943 1.00 91.88 206 ASP A CA 1
ATOM 1590 C C . ASP A 1 206 ? 3.777 2.692 -21.475 1.00 91.88 206 ASP A C 1
ATOM 1592 O O . ASP A 1 206 ? 3.383 3.463 -20.597 1.00 91.88 206 ASP A O 1
ATOM 1596 N N . ALA A 1 207 ? 4.586 1.669 -21.195 1.00 91.56 207 ALA A N 1
ATOM 1597 C CA . ALA A 1 207 ? 5.031 1.338 -19.839 1.00 91.56 207 ALA A CA 1
ATOM 1598 C C . ALA A 1 207 ? 6.132 2.273 -19.298 1.00 91.56 207 ALA A C 1
ATOM 1600 O O . ALA A 1 207 ? 6.570 2.102 -18.165 1.00 91.56 207 ALA A O 1
ATOM 1601 N N . MET A 1 208 ? 6.618 3.233 -20.090 1.00 89.94 208 MET A N 1
ATOM 1602 C CA . MET A 1 208 ? 7.742 4.118 -19.747 1.00 89.94 208 MET A CA 1
ATOM 1603 C C . MET A 1 208 ? 7.356 5.598 -19.703 1.00 89.94 208 MET A C 1
ATOM 1605 O O . MET A 1 208 ? 8.134 6.433 -19.240 1.00 89.94 208 MET A O 1
ATOM 1609 N N . CYS A 1 209 ? 6.186 5.946 -20.225 1.00 91.62 209 CYS A N 1
ATOM 1610 C CA . CYS A 1 209 ? 5.735 7.316 -20.329 1.00 91.62 209 CYS A CA 1
ATOM 1611 C C . CYS A 1 209 ? 5.550 7.934 -18.940 1.00 91.62 209 CYS A C 1
ATOM 1613 O O . CYS A 1 209 ? 5.156 7.259 -17.986 1.00 91.62 209 CYS A O 1
ATOM 1615 N N . MET A 1 210 ? 5.836 9.232 -18.841 1.00 89.62 210 MET A N 1
ATOM 1616 C CA . MET A 1 210 ? 5.794 9.976 -17.589 1.00 89.62 210 MET A CA 1
ATOM 1617 C C . MET A 1 210 ? 5.145 11.340 -17.792 1.00 89.62 210 MET A C 1
ATOM 1619 O O . MET A 1 210 ? 5.475 12.037 -18.757 1.00 89.62 210 MET A O 1
ATOM 1623 N N . ASN A 1 211 ? 4.252 11.737 -16.883 1.00 86.69 211 ASN A N 1
ATOM 1624 C CA . ASN A 1 211 ? 3.688 13.080 -16.874 1.00 86.69 211 ASN A CA 1
ATOM 1625 C C . ASN A 1 211 ? 3.347 13.590 -15.468 1.00 86.69 211 ASN A C 1
ATOM 1627 O O . ASN A 1 211 ? 2.957 12.853 -14.571 1.00 86.69 211 ASN A O 1
ATOM 1631 N N . THR A 1 212 ? 3.425 14.908 -15.307 1.00 84.75 212 THR A N 1
ATOM 1632 C CA . THR A 1 212 ? 3.175 15.600 -14.036 1.00 84.75 212 THR A CA 1
ATOM 1633 C C . THR A 1 212 ? 1.705 15.969 -13.837 1.00 84.75 212 THR A C 1
ATOM 1635 O O . THR A 1 212 ? 1.404 16.921 -13.123 1.00 84.75 212 THR A O 1
ATOM 1638 N N . ASP A 1 213 ? 0.771 15.262 -14.470 1.00 82.94 213 ASP A N 1
ATOM 1639 C CA . ASP A 1 213 ? -0.654 15.313 -14.104 1.00 82.94 213 ASP A CA 1
ATOM 1640 C C . ASP A 1 213 ? -1.178 13.944 -13.614 1.00 82.94 213 ASP A C 1
ATOM 1642 O O . ASP A 1 213 ? -2.287 13.863 -13.086 1.00 82.94 213 ASP A O 1
ATOM 1646 N N . GLY A 1 214 ? -0.381 12.874 -13.772 1.00 80.62 214 GLY A N 1
ATOM 1647 C CA . GLY A 1 214 ? -0.677 11.513 -13.319 1.00 80.62 214 GLY A CA 1
ATOM 1648 C C . GLY A 1 214 ? -1.853 10.830 -14.025 1.00 80.62 214 GLY A C 1
ATOM 1649 O O . GLY A 1 214 ? -2.327 9.804 -13.534 1.00 80.62 214 GLY A O 1
ATOM 1650 N N . SER A 1 215 ? -2.355 11.404 -15.123 1.00 85.44 215 SER A N 1
ATOM 1651 C CA . SER A 1 215 ? -3.604 10.987 -15.770 1.00 85.44 215 SER A CA 1
ATOM 1652 C C . SER A 1 215 ? -3.412 10.073 -16.983 1.00 85.44 215 SER A C 1
ATOM 1654 O O . SER A 1 215 ? -4.125 9.079 -17.107 1.00 85.44 215 SER A O 1
ATOM 1656 N N . SER A 1 216 ? -2.472 10.401 -17.878 1.00 87.69 216 SER A N 1
ATOM 1657 C CA . SER A 1 216 ? -2.324 9.753 -19.196 1.00 87.69 216 SER A CA 1
ATOM 1658 C C . SER A 1 216 ? -1.054 8.917 -19.340 1.00 87.69 216 SER A C 1
ATOM 1660 O O . SER A 1 216 ? -0.966 8.054 -20.216 1.00 87.69 216 SER A O 1
ATOM 1662 N N . CYS A 1 217 ? -0.067 9.162 -18.479 1.00 91.44 217 CYS A N 1
ATOM 1663 C CA . CYS A 1 217 ? 1.127 8.342 -18.390 1.00 91.44 217 CYS A CA 1
ATOM 1664 C C . CYS A 1 217 ? 1.040 7.384 -17.205 1.00 91.44 217 CYS A C 1
ATOM 1666 O O . CYS A 1 217 ? 0.434 7.717 -16.186 1.00 91.44 217 CYS A O 1
ATOM 1668 N N . LEU A 1 218 ? 1.658 6.205 -17.338 1.00 89.38 218 LEU A N 1
ATOM 1669 C CA . LEU A 1 218 ? 1.721 5.241 -16.239 1.00 89.38 218 LEU A CA 1
ATOM 1670 C C . LEU A 1 218 ? 2.444 5.853 -15.037 1.00 89.38 218 LEU A C 1
ATOM 1672 O O . LEU A 1 218 ? 2.000 5.690 -13.904 1.00 89.38 218 LEU A O 1
ATOM 1676 N N . TRP A 1 219 ? 3.519 6.599 -15.297 1.00 87.50 219 TRP A N 1
ATOM 1677 C CA . TRP A 1 219 ? 4.373 7.178 -14.272 1.00 87.50 219 TRP A CA 1
ATOM 1678 C C . TRP A 1 219 ? 4.086 8.665 -14.042 1.00 87.50 219 TRP A C 1
ATOM 1680 O O . TRP A 1 219 ? 3.985 9.456 -14.980 1.00 87.50 219 TRP A O 1
ATOM 1690 N N . TRP A 1 220 ? 4.017 9.063 -12.774 1.00 81.50 220 TRP A N 1
ATOM 1691 C CA . TRP A 1 220 ? 4.020 10.464 -12.351 1.00 81.50 220 TRP A CA 1
ATOM 1692 C C . TRP A 1 220 ? 5.444 11.036 -12.336 1.00 81.50 220 TRP A C 1
ATOM 1694 O O . TRP A 1 220 ? 5.709 12.130 -12.835 1.00 81.50 220 TRP A O 1
ATOM 1704 N N . ASN A 1 221 ? 6.373 10.267 -11.766 1.00 78.50 221 ASN A N 1
ATOM 1705 C CA . ASN A 1 221 ? 7.805 10.553 -11.738 1.00 78.50 221 ASN A CA 1
ATOM 1706 C C . ASN A 1 221 ? 8.597 9.254 -11.963 1.00 78.50 221 ASN A C 1
ATOM 1708 O O . ASN A 1 221 ? 8.024 8.227 -12.306 1.00 78.50 221 ASN A O 1
ATOM 1712 N N . ASN A 1 222 ? 9.916 9.274 -11.781 1.00 76.19 222 ASN A N 1
ATOM 1713 C CA . ASN A 1 222 ? 10.767 8.100 -12.010 1.00 76.19 222 ASN A CA 1
ATOM 1714 C C . ASN A 1 222 ? 10.563 6.943 -11.016 1.00 76.19 222 ASN A C 1
ATOM 1716 O O . ASN A 1 222 ? 11.250 5.937 -11.157 1.00 76.19 222 ASN A O 1
ATOM 1720 N N . LEU A 1 223 ? 9.667 7.082 -10.036 1.00 75.00 223 LEU A N 1
ATOM 1721 C CA . LEU A 1 223 ? 9.434 6.098 -8.979 1.00 75.00 223 LEU A CA 1
ATOM 1722 C C . LEU A 1 223 ? 7.945 5.756 -8.789 1.00 75.00 223 LEU A C 1
ATOM 1724 O O . LEU A 1 223 ? 7.606 4.617 -8.484 1.00 75.00 223 LEU A O 1
ATOM 1728 N N . HIS A 1 224 ? 7.042 6.721 -8.965 1.00 79.62 224 HIS A N 1
ATOM 1729 C CA . HIS A 1 224 ? 5.647 6.600 -8.548 1.00 79.62 224 HIS A CA 1
ATOM 1730 C C . HIS A 1 224 ? 4.697 6.541 -9.750 1.00 79.62 224 HIS A C 1
ATOM 1732 O O . HIS A 1 224 ? 4.812 7.388 -10.647 1.00 79.62 224 HIS A O 1
ATOM 1738 N N . PRO A 1 225 ? 3.727 5.608 -9.764 1.00 84.69 225 PRO A N 1
ATOM 1739 C CA . PRO A 1 225 ? 2.649 5.614 -10.744 1.00 84.69 225 PRO A CA 1
ATOM 1740 C C . PRO A 1 225 ? 1.743 6.849 -10.623 1.00 84.69 225 PRO A C 1
ATOM 1742 O O . PRO A 1 225 ? 1.658 7.484 -9.574 1.00 84.69 225 PRO A O 1
ATOM 17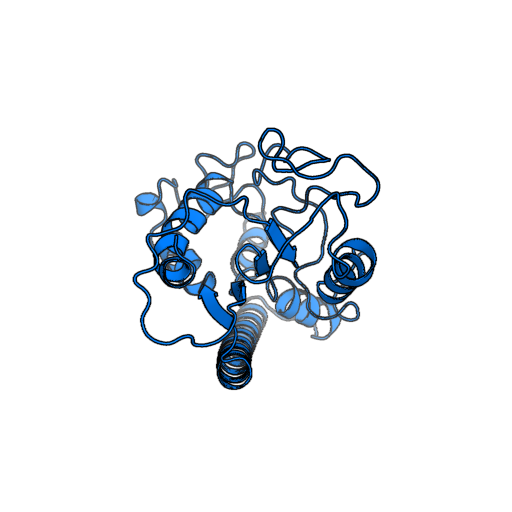45 N N . GLY A 1 226 ? 1.052 7.204 -11.705 1.00 84.44 226 GLY A N 1
ATOM 1746 C CA . GLY A 1 226 ? 0.044 8.268 -11.708 1.00 84.44 226 GLY A CA 1
ATOM 1747 C C . GLY A 1 226 ? -1.241 7.890 -10.960 1.00 84.44 226 GLY A C 1
ATOM 1748 O O . GLY A 1 226 ? -1.504 6.721 -10.676 1.00 84.44 226 GLY A O 1
ATOM 1749 N N . TRP A 1 227 ? -2.107 8.864 -10.670 1.00 83.19 227 TRP A N 1
ATOM 1750 C CA . TRP A 1 227 ? -3.386 8.592 -9.998 1.00 83.19 227 TRP A CA 1
ATOM 1751 C C . TRP A 1 227 ? -4.319 7.686 -10.810 1.00 83.19 227 TRP A C 1
ATOM 1753 O O . TRP A 1 227 ? -5.079 6.924 -10.214 1.00 83.19 227 TRP A O 1
ATOM 1763 N N . THR A 1 228 ? -4.249 7.707 -12.147 1.00 87.75 228 THR A N 1
ATOM 1764 C CA . THR A 1 228 ? -5.031 6.777 -12.979 1.00 87.75 228 THR A CA 1
ATOM 1765 C C . THR A 1 228 ? -4.639 5.327 -12.693 1.00 87.75 228 THR A C 1
ATOM 1767 O O . THR A 1 228 ? -5.500 4.452 -12.687 1.00 87.75 228 THR A O 1
ATOM 1770 N N . TYR A 1 229 ? -3.360 5.058 -12.395 1.00 90.25 229 TYR A N 1
ATOM 1771 C CA . TYR A 1 229 ? -2.916 3.730 -11.955 1.00 90.25 229 TYR A CA 1
ATOM 1772 C C . TYR A 1 229 ? -3.534 3.337 -10.626 1.00 90.25 229 TYR A C 1
ATOM 1774 O O . TYR A 1 229 ? -4.105 2.257 -10.528 1.00 90.25 229 TYR A O 1
ATOM 1782 N N . HIS A 1 230 ? -3.502 4.224 -9.633 1.00 86.44 230 HIS A N 1
ATOM 1783 C CA . HIS A 1 230 ? -4.124 3.946 -8.339 1.00 86.44 230 HIS A CA 1
ATOM 1784 C C . HIS A 1 230 ? -5.639 3.732 -8.449 1.00 86.44 230 HIS A C 1
ATOM 1786 O O . HIS A 1 230 ? -6.186 2.895 -7.737 1.00 86.44 230 HIS A O 1
ATOM 1792 N N . LYS A 1 231 ? -6.313 4.413 -9.385 1.00 87.81 231 LYS A N 1
ATOM 1793 C CA . LYS A 1 231 ? -7.721 4.145 -9.699 1.00 87.81 231 LYS A CA 1
ATOM 1794 C C . LYS A 1 231 ? -7.919 2.740 -10.278 1.00 87.81 231 LYS A C 1
ATOM 1796 O O . LYS A 1 231 ? -8.728 1.987 -9.752 1.00 87.81 231 LYS A O 1
ATOM 1801 N N . ASN A 1 232 ? -7.152 2.372 -11.305 1.00 92.44 232 ASN A N 1
ATOM 1802 C CA . ASN A 1 232 ? -7.220 1.032 -11.897 1.00 92.44 232 ASN A CA 1
ATOM 1803 C C . ASN A 1 232 ? -6.877 -0.064 -10.869 1.00 92.44 232 ASN A C 1
ATOM 1805 O O . ASN A 1 232 ? -7.474 -1.136 -10.881 1.00 92.44 232 ASN A O 1
ATOM 1809 N N . GLN A 1 233 ? -5.936 0.213 -9.963 1.00 91.50 233 GLN A N 1
ATOM 1810 C CA . GLN A 1 233 ? -5.569 -0.680 -8.869 1.00 91.50 233 GLN A CA 1
ATOM 1811 C C . GLN A 1 233 ? -6.725 -0.856 -7.883 1.00 91.50 233 GLN A C 1
ATOM 1813 O O . GLN A 1 233 ? -7.029 -1.982 -7.510 1.00 91.50 233 GLN A O 1
ATOM 1818 N N . ALA A 1 234 ? -7.393 0.231 -7.490 1.00 87.12 234 ALA A N 1
ATOM 1819 C CA . ALA A 1 234 ? -8.563 0.165 -6.619 1.00 87.12 234 ALA A CA 1
ATOM 1820 C C . ALA A 1 234 ? -9.710 -0.643 -7.254 1.00 87.12 234 ALA A C 1
ATOM 1822 O O . ALA A 1 234 ? -10.366 -1.412 -6.554 1.00 87.12 234 ALA A O 1
ATOM 1823 N N . ASP A 1 235 ? -9.909 -0.524 -8.570 1.00 92.06 235 ASP A N 1
ATOM 1824 C CA . ASP A 1 235 ? -10.899 -1.319 -9.305 1.00 92.06 235 ASP A CA 1
ATOM 1825 C C . ASP A 1 235 ? -10.526 -2.822 -9.330 1.00 92.06 235 ASP A C 1
ATOM 1827 O O . ASP A 1 235 ? -11.392 -3.670 -9.110 1.00 92.06 235 ASP A O 1
ATOM 1831 N N . ASP A 1 236 ? -9.245 -3.173 -9.526 1.00 93.62 236 ASP A N 1
ATOM 1832 C CA . ASP A 1 236 ? -8.751 -4.568 -9.474 1.00 93.62 236 ASP A CA 1
ATOM 1833 C C . ASP A 1 236 ? -8.889 -5.175 -8.066 1.00 93.62 236 ASP A C 1
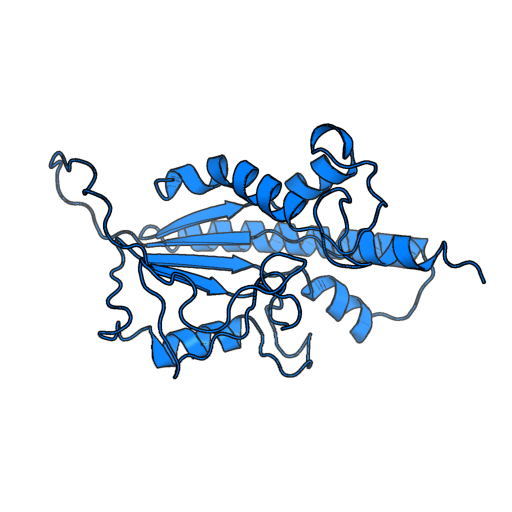ATOM 1835 O O . ASP A 1 236 ? -9.250 -6.345 -7.912 1.00 93.62 236 ASP A O 1
ATOM 1839 N N . MET A 1 237 ? -8.696 -4.358 -7.024 1.00 89.19 237 MET A N 1
ATOM 1840 C CA . MET A 1 237 ? -8.832 -4.772 -5.625 1.00 89.19 237 MET A CA 1
ATOM 1841 C C . MET A 1 237 ? -10.248 -5.228 -5.261 1.00 89.19 237 MET A C 1
ATOM 1843 O O . MET A 1 237 ? -10.382 -6.042 -4.348 1.00 89.19 237 MET A O 1
ATOM 1847 N N . LEU A 1 238 ? -11.301 -4.757 -5.942 1.00 86.88 238 LEU A N 1
ATOM 1848 C CA . LEU A 1 238 ? -12.697 -5.043 -5.569 1.00 86.88 238 LEU A CA 1
ATOM 1849 C C . LEU A 1 238 ? -12.981 -6.545 -5.417 1.00 86.88 238 LEU A C 1
ATOM 1851 O O . LEU A 1 238 ? -13.639 -6.958 -4.464 1.00 86.88 238 LEU A O 1
ATOM 1855 N N . ALA A 1 239 ? -12.428 -7.380 -6.301 1.00 87.50 239 ALA A N 1
ATOM 1856 C CA . ALA A 1 239 ? -12.597 -8.830 -6.214 1.00 87.50 239 ALA A CA 1
ATOM 1857 C C . ALA A 1 239 ? -11.950 -9.418 -4.948 1.00 87.50 239 ALA A C 1
ATOM 1859 O O . ALA A 1 239 ? -12.529 -10.292 -4.301 1.00 87.50 239 ALA A O 1
ATOM 1860 N N . SER A 1 240 ? -10.773 -8.917 -4.567 1.00 86.75 240 SER A N 1
ATOM 1861 C CA . SER A 1 240 ? -10.102 -9.294 -3.320 1.00 86.75 240 SER A CA 1
ATOM 1862 C C . SER A 1 240 ? -10.843 -8.764 -2.092 1.00 86.75 240 SER A C 1
ATOM 1864 O O . SER A 1 240 ? -10.853 -9.434 -1.066 1.00 86.75 240 SER A O 1
ATOM 1866 N N . LEU A 1 241 ? -11.484 -7.595 -2.189 1.00 82.31 241 LEU A N 1
ATOM 1867 C CA . LEU A 1 241 ? -12.220 -6.944 -1.099 1.00 82.31 241 LEU A CA 1
ATOM 1868 C C . LEU A 1 241 ? -13.596 -7.561 -0.818 1.00 82.31 241 LEU A C 1
ATOM 1870 O O . LEU A 1 241 ? -14.137 -7.345 0.266 1.00 82.31 241 LEU A O 1
ATOM 1874 N N . ALA A 1 242 ? -14.153 -8.346 -1.743 1.00 81.94 242 ALA A N 1
ATOM 1875 C CA . ALA A 1 242 ? -15.489 -8.931 -1.611 1.00 81.94 242 ALA A CA 1
ATOM 1876 C C . ALA A 1 242 ? -15.749 -9.668 -0.271 1.00 81.94 242 ALA A C 1
ATOM 1878 O O . ALA A 1 242 ? -16.820 -9.476 0.313 1.00 81.94 242 ALA A O 1
ATOM 1879 N N . PRO A 1 243 ? -14.805 -10.449 0.304 1.00 80.56 243 PRO A N 1
ATOM 1880 C CA . PRO A 1 243 ? -14.979 -11.067 1.623 1.00 80.56 243 PRO A CA 1
ATOM 1881 C C . PRO A 1 243 ? -15.151 -10.063 2.774 1.00 80.56 243 PRO A C 1
ATOM 1883 O O . PRO A 1 243 ? -15.742 -10.407 3.796 1.00 80.56 243 PRO A O 1
ATOM 1886 N N . LEU A 1 244 ? -14.667 -8.829 2.608 1.00 74.06 244 LEU A N 1
ATOM 1887 C CA . LEU A 1 244 ? -14.814 -7.727 3.566 1.00 74.06 244 LEU A CA 1
ATOM 1888 C C . LEU A 1 244 ? -16.161 -6.993 3.403 1.00 74.06 244 LEU A C 1
ATOM 1890 O O . LEU A 1 244 ? -16.449 -6.062 4.151 1.00 74.06 244 LEU A O 1
ATOM 1894 N N . GLY A 1 245 ? -16.995 -7.402 2.438 1.00 72.12 245 GLY A N 1
ATOM 1895 C CA . GLY A 1 245 ? -18.337 -6.860 2.208 1.00 72.12 245 GLY A CA 1
ATOM 1896 C C . GLY A 1 245 ? -18.434 -5.733 1.174 1.00 72.12 245 GLY A C 1
ATOM 1897 O O . GLY A 1 245 ? -19.456 -5.036 1.170 1.00 72.12 245 GLY A O 1
ATOM 1898 N N . TRP A 1 246 ? -17.406 -5.571 0.335 1.00 62.22 246 TRP A N 1
ATOM 1899 C CA . TRP A 1 246 ? -17.337 -4.595 -0.761 1.00 62.22 246 TRP A CA 1
ATOM 1900 C C . TRP A 1 246 ? -17.886 -5.158 -2.074 1.00 62.22 246 TRP A C 1
ATOM 1902 O O . TRP A 1 246 ? -17.728 -6.376 -2.313 1.00 62.22 246 TRP A O 1
#

Secondary structure (DSSP, 8-state):
--TTSSHHHHTTS----EEEEEE-----S-------S-PPPEEEEES-SSS-----TTSPPPBTTBTT-SS---SSSTT--------S-TTT--SSS--HHHHHHHHHHHTTT--TTS---GGGEEEEEE-SSSHHHHHHHHHS----HHHHHHHHHHHHHHHHHHHHHHHHHHHHH-TTEEEEEE-HHHHHHHHHH-GGGGT-S-SS-B-TTSSSSSBSSSS-B-HHHHHHHHHHHHHHHGGGT-

Organism: Talaromyces islandicus (NCBI:txid28573)

Sequence (246 aa):
MSYRSAVSYTALAVFVASILLWIRNYSLPALSISKPAQSRMYWFAFGDSYSATGFDVSSTQPSASNPMGNTSPGLGTQSGGTIAGATIDNSLATWGFGDMTSQLATFQSNYASRPESAPWTVENAMASFWIGINDPQVYEENHLPESDLPEKLQRHAAMLTAYNDGLKNMVHQFSNDHKDATIVLYDSWSFMTRVLDNPTAYGYKDAMCMNTDGSSCLWWNNLHPGWTYHKNQADDMLASLAPLGW

pLDDT: mean 75.04, std 18.69, range [25.69, 96.25]

Radius of gyration: 19.44 Å; chains: 1; bounding box: 60×38×47 Å

InterPro domains:
  IPR036514 SGNH hydrolase superfamily [G3DSA:3.40.50.1110] (136-243)